Protein AF-A0A812SUH9-F1 (afdb_monomer_lite)

Radius of gyration: 29.25 Å; chains: 1; bounding box: 66×65×76 Å

Secondary structure (DSSP, 8-state):
---HHHHHHHHHHHHHHHHHHHHHHHHHHHHHHHHHHHHHHHHHHHHHHSTTTHHHHHHHTT-GGGSSSHHHHHHHHH-HHHHHHHHHHHHHHHHHHHHSHHHHHHHHHHHHHHHHHHHHH---GGGHHHHHHHHHHHHHHHHHSPPSSTTPPPHHHHHHHHTTS-----------PPPPP----------

Foldseek 3Di:
DDDPVVVVVVVVVVVVVVVVVVVVVVVVVVVVVVVVVVVVVVVLLVQLQDLPRLCVSCVVLVNNVLVPDAQSVVLSNVDSVSSVLVSLLSVLLVVLCVLQVQLSVLLVVVLVVVLVVCRVVDRDSVVNVVSSVVSSVVSCCQVPPDAPDVPDHGPNSVVSNPVPPPDPPPDDDPPDDDDDDDDDDDDDDDD

pLDDT: mean 82.52, std 17.95, range [38.28, 96.81]

Structure (mmCIF, N/CA/C/O backbone):
data_AF-A0A812SUH9-F1
#
_entry.id   AF-A0A812SUH9-F1
#
loop_
_atom_site.group_PDB
_atom_site.id
_atom_site.type_symbol
_atom_site.label_atom_id
_atom_site.label_alt_id
_atom_site.label_comp_id
_atom_site.label_asym_id
_atom_site.label_entity_id
_atom_site.label_seq_id
_atom_site.pdbx_PDB_ins_code
_atom_site.Cartn_x
_atom_site.Cartn_y
_atom_site.Cartn_z
_atom_site.occupancy
_atom_site.B_iso_or_equiv
_atom_site.auth_seq_id
_atom_site.auth_comp_id
_atom_site.auth_asym_id
_atom_site.auth_atom_id
_atom_site.pdbx_PDB_model_num
ATOM 1 N N . MET A 1 1 ? 34.950 1.813 -56.789 1.00 66.94 1 MET A N 1
ATOM 2 C CA . MET A 1 1 ? 34.912 0.730 -55.780 1.00 66.94 1 MET A CA 1
ATOM 3 C C . MET A 1 1 ? 35.391 1.315 -54.462 1.00 66.94 1 MET A C 1
ATOM 5 O O . MET A 1 1 ? 36.483 1.867 -54.463 1.00 66.94 1 MET A O 1
ATOM 9 N N . ARG A 1 2 ? 34.587 1.283 -53.387 1.00 60.38 2 ARG A N 1
ATOM 10 C CA . ARG A 1 2 ? 35.057 1.744 -52.067 1.00 60.38 2 ARG A CA 1
ATOM 11 C C . ARG A 1 2 ? 36.025 0.714 -51.466 1.00 60.38 2 ARG A C 1
ATOM 13 O O . ARG A 1 2 ? 35.780 -0.483 -51.635 1.00 60.38 2 ARG A O 1
ATOM 20 N N . PRO A 1 3 ? 37.098 1.140 -50.784 1.00 72.00 3 PRO A N 1
ATOM 21 C CA . PRO A 1 3 ? 37.975 0.247 -50.041 1.00 72.00 3 PRO A CA 1
ATOM 22 C C . PRO A 1 3 ? 37.213 -0.580 -48.992 1.00 72.00 3 PRO A C 1
ATOM 24 O O . PRO A 1 3 ? 36.353 -0.072 -48.278 1.00 72.00 3 PRO A O 1
ATOM 27 N N . SER A 1 4 ? 37.566 -1.861 -48.852 1.00 72.69 4 SER A N 1
ATOM 28 C CA . SER A 1 4 ? 36.911 -2.800 -47.919 1.00 72.69 4 SER A CA 1
ATOM 29 C C . SER A 1 4 ? 36.957 -2.355 -46.445 1.00 72.69 4 SER A C 1
ATOM 31 O O . SER A 1 4 ? 36.089 -2.732 -45.657 1.00 72.69 4 SER A O 1
ATOM 33 N N . TRP A 1 5 ? 37.949 -1.549 -46.057 1.00 67.06 5 TRP A N 1
ATOM 34 C CA . TRP A 1 5 ? 38.070 -1.028 -44.695 1.00 67.06 5 TRP A CA 1
ATOM 35 C C . TRP A 1 5 ? 37.060 0.094 -44.397 1.00 67.06 5 TRP A C 1
ATOM 37 O O . TRP A 1 5 ? 36.529 0.118 -43.290 1.00 67.06 5 TRP A O 1
ATOM 47 N N . GLU A 1 6 ? 36.703 0.928 -45.382 1.00 69.56 6 GLU A N 1
ATOM 48 C CA . GLU A 1 6 ? 35.653 1.953 -45.244 1.00 69.56 6 GLU A CA 1
ATOM 49 C C . GLU A 1 6 ? 34.277 1.304 -45.044 1.00 69.56 6 GLU A C 1
ATOM 51 O O . GLU A 1 6 ? 33.542 1.674 -44.137 1.00 69.56 6 GLU A O 1
ATOM 56 N N . GLN A 1 7 ? 33.961 0.244 -45.798 1.00 70.25 7 GLN A N 1
ATOM 57 C CA . GLN A 1 7 ? 32.697 -0.492 -45.634 1.00 70.25 7 GLN A CA 1
ATOM 58 C C . GLN A 1 7 ? 32.560 -1.160 -44.257 1.00 70.25 7 GLN A C 1
ATOM 60 O O . GLN A 1 7 ? 31.472 -1.196 -43.681 1.00 70.25 7 GLN A O 1
ATOM 65 N N . LYS A 1 8 ? 33.661 -1.689 -43.704 1.00 72.50 8 LYS A N 1
ATOM 66 C CA . LYS A 1 8 ? 33.668 -2.269 -42.349 1.00 72.50 8 LYS A CA 1
ATOM 67 C C . LYS A 1 8 ? 33.499 -1.202 -41.267 1.00 72.50 8 LYS A C 1
ATOM 69 O O . LYS A 1 8 ? 32.899 -1.484 -40.232 1.00 72.50 8 LYS A O 1
ATOM 74 N N . GLN A 1 9 ? 34.026 -0.002 -41.493 1.00 75.38 9 GLN A N 1
ATOM 75 C CA . GLN A 1 9 ? 33.869 1.128 -40.585 1.00 75.38 9 GLN A CA 1
ATOM 76 C C . GLN A 1 9 ? 32.432 1.663 -40.614 1.00 75.38 9 GLN A C 1
ATOM 78 O O . GLN A 1 9 ? 31.826 1.795 -39.553 1.00 75.38 9 GLN A O 1
ATOM 83 N N . ASP A 1 10 ? 31.854 1.843 -41.803 1.00 82.25 10 ASP A N 1
ATOM 84 C CA . ASP A 1 10 ? 30.465 2.283 -41.989 1.00 82.25 10 ASP A CA 1
ATOM 85 C C . ASP A 1 10 ? 29.466 1.325 -41.312 1.00 82.25 10 ASP A C 1
ATOM 87 O O . ASP A 1 10 ? 28.551 1.765 -40.619 1.00 82.25 10 ASP A O 1
ATOM 91 N N . SER A 1 11 ? 29.678 0.007 -41.426 1.00 83.50 11 SER A N 1
ATOM 92 C CA . SER A 1 11 ? 28.825 -1.003 -40.779 1.00 83.50 11 SER A CA 1
ATOM 93 C C . SER A 1 11 ? 28.888 -0.957 -39.247 1.00 83.50 11 SER A C 1
ATOM 95 O O . SER A 1 11 ? 27.856 -1.079 -38.589 1.00 83.50 11 SER A O 1
ATOM 97 N N . ARG A 1 12 ? 30.075 -0.745 -38.662 1.00 87.19 12 ARG A N 1
ATOM 98 C CA . ARG A 1 12 ? 30.228 -0.617 -37.201 1.00 87.19 12 ARG A CA 1
ATOM 99 C C . ARG A 1 12 ? 29.607 0.669 -36.672 1.00 87.19 12 ARG A C 1
ATOM 101 O 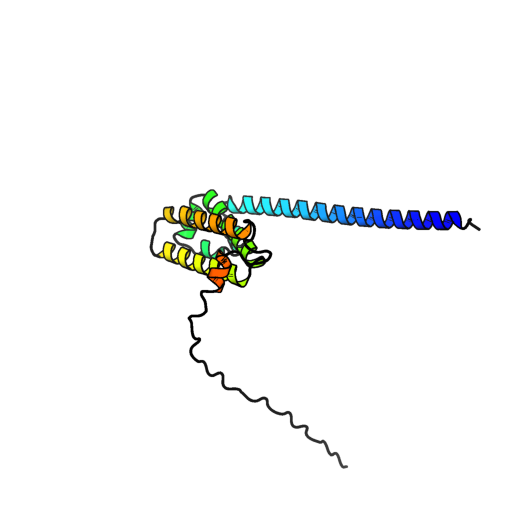O . ARG A 1 12 ? 29.015 0.656 -35.598 1.00 87.19 12 ARG A O 1
ATOM 108 N N . VAL A 1 13 ? 29.740 1.766 -37.417 1.00 89.69 13 VAL A N 1
ATOM 109 C CA . VAL A 1 13 ? 29.113 3.048 -37.071 1.00 89.69 13 VAL A CA 1
ATOM 110 C C . VAL A 1 13 ? 27.592 2.928 -37.139 1.00 89.69 13 VAL A C 1
ATOM 112 O O . VAL A 1 13 ? 26.923 3.344 -36.199 1.00 89.69 13 VAL A O 1
ATOM 115 N N . ALA A 1 14 ? 27.047 2.299 -38.185 1.00 90.00 14 ALA A N 1
ATOM 116 C CA . ALA A 1 14 ? 25.611 2.043 -38.296 1.00 90.00 14 ALA A CA 1
ATOM 117 C C . ALA A 1 14 ? 25.088 1.216 -37.110 1.00 90.00 14 ALA A C 1
ATOM 119 O O . ALA A 1 14 ? 24.140 1.632 -36.450 1.00 90.00 14 ALA A O 1
ATOM 120 N N . GLN A 1 15 ? 25.770 0.120 -36.764 1.00 91.81 15 GLN A N 1
ATOM 121 C CA . GLN A 1 15 ? 25.405 -0.706 -35.611 1.00 91.81 15 GLN A CA 1
ATOM 122 C C . GLN A 1 15 ? 25.479 0.070 -34.285 1.00 91.81 15 GLN A C 1
ATOM 124 O O . GLN A 1 15 ? 24.602 -0.064 -33.437 1.00 91.81 15 GLN A O 1
ATOM 129 N N . ALA A 1 16 ? 26.507 0.903 -34.092 1.00 93.94 16 ALA A N 1
ATOM 130 C CA . ALA A 1 16 ? 26.631 1.724 -32.889 1.00 93.94 16 ALA A CA 1
ATOM 131 C C . ALA A 1 16 ? 25.499 2.759 -32.776 1.00 93.94 16 ALA A C 1
ATOM 133 O O . ALA A 1 16 ? 24.984 2.985 -31.682 1.00 93.94 16 ALA A O 1
ATOM 134 N N . ILE A 1 17 ? 25.089 3.358 -33.899 1.00 94.38 17 ILE A N 1
ATOM 135 C CA . ILE A 1 17 ? 23.949 4.281 -33.950 1.00 94.38 17 ILE A CA 1
ATOM 136 C C . ILE A 1 17 ? 22.650 3.537 -33.631 1.00 94.38 17 ILE A C 1
ATOM 138 O O . ILE A 1 17 ? 21.862 4.030 -32.830 1.00 94.38 17 ILE A O 1
ATOM 142 N N . GLU A 1 18 ? 22.433 2.351 -34.202 1.00 94.62 18 GLU A N 1
ATOM 143 C CA . GLU A 1 18 ? 21.256 1.525 -33.907 1.00 94.62 18 GLU A CA 1
ATOM 144 C C . GLU A 1 18 ? 21.164 1.181 -32.416 1.00 94.62 18 GLU A C 1
ATOM 146 O O . GLU A 1 18 ? 20.120 1.411 -31.803 1.00 94.62 18 GLU A O 1
ATOM 151 N N . CYS A 1 19 ? 22.262 0.722 -31.804 1.00 95.19 19 CYS A N 1
ATOM 152 C CA . CYS A 1 19 ? 22.310 0.475 -30.361 1.00 95.19 19 CYS A CA 1
ATOM 153 C C . CYS A 1 19 ? 22.008 1.748 -29.558 1.00 95.19 19 CYS A C 1
ATOM 155 O O . CYS A 1 19 ? 21.161 1.718 -28.672 1.00 95.19 19 CYS A O 1
ATOM 157 N N . ALA A 1 20 ? 22.623 2.883 -29.905 1.00 95.31 20 ALA A N 1
ATOM 158 C CA . ALA A 1 20 ? 22.394 4.146 -29.203 1.00 95.31 20 ALA A CA 1
ATOM 159 C C . ALA A 1 20 ? 20.932 4.622 -29.296 1.00 95.31 20 ALA A C 1
ATOM 161 O O . ALA A 1 20 ? 20.395 5.173 -28.334 1.00 95.31 20 ALA A O 1
ATOM 162 N N . VAL A 1 21 ? 20.266 4.398 -30.435 1.00 96.31 21 VAL A N 1
ATOM 163 C CA . VAL A 1 21 ? 18.840 4.712 -30.609 1.00 96.31 21 VAL A CA 1
ATOM 164 C C . VAL A 1 21 ? 17.968 3.802 -29.743 1.00 96.31 21 VAL A C 1
ATOM 166 O O . VAL A 1 21 ? 17.028 4.290 -29.111 1.00 96.31 21 VAL A O 1
ATOM 169 N N . LEU A 1 22 ? 18.276 2.503 -29.680 1.00 96.50 22 LEU A N 1
ATOM 170 C CA . LEU A 1 22 ? 17.556 1.555 -28.826 1.00 96.50 22 LEU A CA 1
ATOM 171 C C . LEU A 1 22 ? 17.744 1.874 -27.338 1.00 96.50 22 LEU A C 1
ATOM 173 O O . LEU A 1 22 ? 16.758 1.904 -26.601 1.00 96.50 22 LEU A O 1
ATOM 177 N N . ASP A 1 23 ? 18.966 2.193 -26.916 1.00 96.75 23 ASP A N 1
ATOM 178 C CA . ASP A 1 23 ? 19.275 2.585 -25.538 1.00 96.75 23 ASP A CA 1
ATOM 179 C C . ASP A 1 23 ? 18.552 3.880 -25.157 1.00 96.75 23 ASP A C 1
ATOM 181 O O . ASP A 1 23 ? 17.941 3.972 -24.090 1.00 96.75 23 ASP A O 1
ATOM 185 N N . TYR A 1 24 ? 18.534 4.869 -26.056 1.00 95.56 24 TYR A N 1
ATOM 186 C CA . TYR A 1 24 ? 17.778 6.102 -25.851 1.00 95.56 24 TYR A CA 1
ATOM 187 C C . TYR A 1 24 ? 16.270 5.839 -25.717 1.00 95.56 24 TYR A C 1
ATOM 189 O O . TYR A 1 24 ? 15.613 6.405 -24.839 1.00 95.56 24 TYR A O 1
ATOM 197 N N . ALA A 1 25 ? 15.707 4.963 -26.555 1.00 96.38 25 ALA A N 1
ATOM 198 C CA . ALA A 1 25 ? 14.299 4.586 -26.471 1.00 96.38 25 ALA A CA 1
ATOM 199 C C . ALA A 1 25 ? 13.981 3.851 -25.156 1.00 96.38 25 ALA A C 1
ATOM 201 O O . ALA A 1 25 ? 12.968 4.151 -24.518 1.00 96.38 25 ALA A O 1
ATOM 202 N N . ALA A 1 26 ? 14.858 2.942 -24.721 1.00 95.69 26 ALA A N 1
ATOM 203 C CA . ALA A 1 26 ? 14.729 2.228 -23.455 1.00 95.69 26 ALA A CA 1
ATOM 204 C C . ALA A 1 26 ? 14.790 3.187 -22.257 1.00 95.69 26 ALA A C 1
ATOM 206 O O . ALA A 1 26 ? 13.909 3.139 -21.396 1.00 95.69 26 ALA A O 1
ATOM 207 N N . GLN A 1 27 ? 15.756 4.112 -22.244 1.00 96.06 27 GLN A N 1
ATOM 208 C CA . GLN A 1 27 ? 15.882 5.125 -21.195 1.00 96.06 27 GLN A CA 1
ATOM 209 C C . GLN A 1 27 ? 14.638 6.012 -21.134 1.00 96.06 27 GLN A C 1
ATOM 211 O O . GLN A 1 27 ? 14.035 6.168 -20.076 1.00 96.06 27 GLN A O 1
ATOM 216 N N . ARG A 1 28 ? 14.183 6.524 -22.283 1.00 96.81 28 ARG A N 1
ATOM 217 C CA . ARG A 1 28 ? 12.979 7.358 -22.345 1.00 96.81 28 ARG A CA 1
ATOM 218 C C . ARG A 1 28 ? 11.740 6.606 -21.859 1.00 96.81 28 ARG A C 1
ATOM 220 O O . ARG A 1 28 ? 10.896 7.189 -21.182 1.00 96.81 28 ARG A O 1
ATOM 227 N N . SER A 1 29 ? 11.616 5.322 -22.190 1.00 94.25 29 SER A N 1
ATOM 228 C CA . SER A 1 29 ? 10.522 4.486 -21.691 1.00 94.25 29 SER A CA 1
ATOM 229 C C . SER A 1 29 ? 10.591 4.306 -20.172 1.00 94.25 29 SER A C 1
ATOM 231 O O . SER A 1 29 ? 9.557 4.379 -19.506 1.00 94.25 29 SER A O 1
ATOM 233 N N . ALA A 1 30 ? 11.787 4.095 -19.616 1.00 96.00 30 ALA A N 1
ATOM 234 C CA . ALA A 1 30 ? 11.993 3.985 -18.175 1.00 96.00 30 ALA A CA 1
ATOM 235 C C . ALA A 1 30 ? 11.643 5.297 -17.452 1.00 96.00 30 ALA A C 1
ATOM 237 O O . ALA A 1 30 ? 10.893 5.269 -16.474 1.00 96.00 30 ALA A O 1
ATOM 238 N N . ASP A 1 31 ? 12.083 6.439 -17.985 1.00 95.94 31 ASP A N 1
ATOM 239 C CA . ASP A 1 31 ? 11.795 7.766 -17.431 1.00 95.94 31 ASP A CA 1
ATOM 240 C C . ASP A 1 31 ? 10.287 8.056 -17.419 1.00 95.94 31 ASP A C 1
ATOM 242 O O . ASP A 1 31 ? 9.734 8.513 -16.416 1.00 95.94 31 ASP A O 1
ATOM 246 N N . MET A 1 32 ? 9.590 7.737 -18.517 1.00 95.12 32 MET A N 1
ATOM 247 C CA . MET A 1 32 ? 8.135 7.889 -18.613 1.00 95.12 32 MET A CA 1
ATOM 248 C C . MET A 1 32 ? 7.400 6.977 -17.623 1.00 95.12 32 MET A C 1
ATOM 250 O O . MET A 1 32 ? 6.441 7.413 -16.981 1.00 95.12 32 MET A O 1
ATOM 254 N N . ALA A 1 33 ? 7.857 5.732 -17.457 1.00 94.75 33 ALA A N 1
ATOM 255 C CA . ALA A 1 33 ? 7.289 4.803 -16.484 1.00 94.75 33 ALA A CA 1
ATOM 256 C C . ALA A 1 33 ? 7.501 5.286 -15.039 1.00 94.75 33 ALA A C 1
ATOM 258 O O . ALA A 1 33 ? 6.595 5.176 -14.207 1.00 94.75 33 ALA A O 1
ATOM 259 N N . GLU A 1 34 ? 8.666 5.860 -14.729 1.00 94.19 34 GLU A N 1
ATOM 260 C CA . GLU A 1 34 ? 8.944 6.432 -13.413 1.0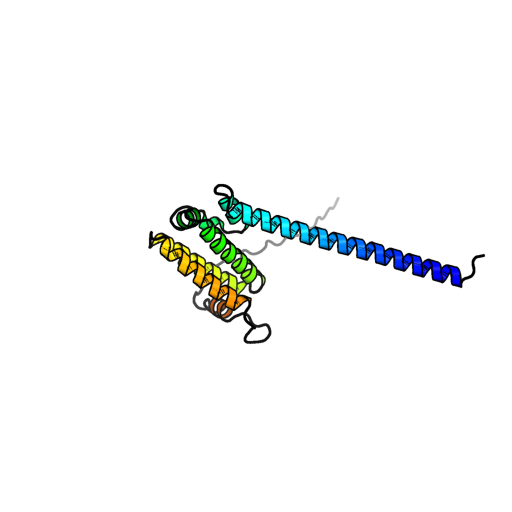0 94.19 34 GLU A CA 1
ATOM 261 C C . GLU A 1 34 ? 8.105 7.689 -13.149 1.00 94.19 34 GLU A C 1
ATOM 263 O O . GLU A 1 34 ? 7.530 7.830 -12.064 1.00 94.19 34 GLU A O 1
ATOM 268 N N . ALA A 1 35 ? 7.987 8.581 -14.136 1.00 94.56 35 ALA A N 1
ATOM 269 C CA . ALA A 1 35 ? 7.154 9.776 -14.044 1.00 94.56 35 ALA A CA 1
ATOM 270 C C . ALA A 1 35 ? 5.682 9.415 -13.802 1.00 94.56 35 ALA A C 1
ATOM 272 O O . ALA A 1 35 ? 5.045 9.968 -12.904 1.00 94.56 35 ALA A O 1
ATOM 273 N N . GLU A 1 36 ? 5.153 8.434 -14.532 1.00 94.38 36 GLU A N 1
ATOM 274 C CA . GLU A 1 36 ? 3.783 7.957 -14.350 1.00 94.38 36 GLU A CA 1
ATOM 275 C C . GLU A 1 36 ? 3.587 7.283 -12.984 1.00 94.38 36 GLU A C 1
ATOM 277 O O . GLU A 1 36 ? 2.611 7.557 -12.286 1.00 94.38 36 GLU A O 1
ATOM 282 N N . LYS A 1 37 ? 4.554 6.480 -12.524 1.00 93.50 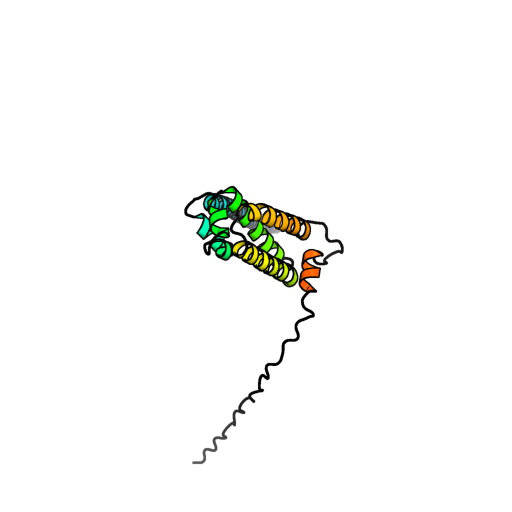37 LYS A N 1
ATOM 283 C CA . LYS A 1 37 ? 4.537 5.911 -11.167 1.00 93.50 37 LYS A CA 1
ATOM 284 C C . LYS A 1 37 ? 4.506 7.001 -10.091 1.00 93.50 37 LYS A C 1
ATOM 286 O O . LYS A 1 37 ? 3.794 6.849 -9.099 1.00 93.50 37 LYS A O 1
ATOM 291 N N . LYS A 1 38 ? 5.264 8.090 -10.263 1.00 94.00 38 LYS A N 1
ATOM 292 C CA . LYS A 1 38 ? 5.235 9.248 -9.352 1.00 94.00 38 LYS A CA 1
ATOM 293 C C . LYS A 1 38 ? 3.871 9.936 -9.381 1.00 94.00 38 LYS A C 1
ATOM 295 O O . LYS A 1 38 ? 3.325 10.198 -8.314 1.00 94.00 38 LYS A O 1
ATOM 300 N N . ARG A 1 39 ? 3.294 10.161 -10.567 1.00 94.75 39 ARG A N 1
ATOM 301 C CA . ARG A 1 39 ? 1.955 10.759 -10.716 1.00 94.75 39 ARG A CA 1
ATOM 302 C C . ARG A 1 39 ? 0.875 9.946 -10.008 1.00 94.75 39 ARG A C 1
ATOM 304 O O . ARG A 1 39 ? 0.101 10.527 -9.258 1.00 94.75 39 ARG A O 1
ATOM 311 N N . ARG A 1 40 ? 0.870 8.620 -10.177 1.00 91.75 40 ARG A N 1
ATOM 312 C CA . ARG A 1 40 ? -0.091 7.727 -9.504 1.00 91.75 40 ARG A CA 1
ATOM 313 C C . ARG A 1 40 ? -0.006 7.822 -7.985 1.00 91.75 40 ARG A C 1
ATOM 315 O O . ARG A 1 40 ? -1.024 7.990 -7.334 1.00 91.75 40 ARG A O 1
ATOM 322 N N . LYS A 1 41 ? 1.208 7.815 -7.426 1.00 92.19 41 LYS A N 1
ATOM 323 C CA . LYS A 1 41 ? 1.407 7.975 -5.976 1.00 92.19 41 LYS A CA 1
ATOM 324 C C . LYS A 1 41 ? 0.874 9.305 -5.442 1.00 92.19 41 LYS A C 1
ATOM 326 O O . LYS A 1 41 ? 0.366 9.349 -4.327 1.00 92.19 41 LYS A O 1
ATOM 331 N N . VAL A 1 42 ? 1.032 10.385 -6.209 1.00 94.19 42 VAL A N 1
ATOM 332 C CA . VAL A 1 42 ? 0.502 11.702 -5.831 1.00 94.19 42 VAL A CA 1
ATOM 333 C C . VAL A 1 42 ? -1.024 11.692 -5.875 1.00 94.19 42 VAL A C 1
ATOM 335 O O . VAL A 1 42 ? -1.641 12.080 -4.890 1.00 94.19 42 VAL A O 1
ATOM 338 N N . ASP A 1 43 ? -1.630 11.181 -6.951 1.00 93.62 43 ASP A N 1
ATOM 339 C CA . ASP A 1 43 ? -3.093 11.098 -7.063 1.00 93.62 43 ASP A CA 1
ATOM 340 C C . ASP A 1 43 ? -3.715 10.201 -5.979 1.00 93.62 43 ASP A C 1
ATOM 342 O O . ASP A 1 43 ? -4.736 10.559 -5.399 1.00 93.62 43 ASP A O 1
ATOM 346 N N . GLU A 1 44 ? -3.068 9.087 -5.625 1.00 93.00 44 GLU A N 1
ATOM 347 C CA . GLU A 1 44 ? -3.476 8.238 -4.498 1.00 93.00 44 GLU A CA 1
ATOM 348 C C . GLU A 1 44 ? -3.446 9.011 -3.170 1.00 93.00 44 GLU A C 1
ATOM 350 O O . GLU A 1 44 ? -4.422 9.003 -2.418 1.00 93.00 44 GLU A O 1
ATOM 355 N N . ALA A 1 45 ? -2.350 9.722 -2.882 1.00 93.31 45 ALA A N 1
ATOM 356 C CA . ALA A 1 45 ? -2.226 10.522 -1.665 1.00 93.31 45 ALA A CA 1
ATOM 357 C C . ALA A 1 45 ? -3.244 11.677 -1.614 1.00 93.31 45 ALA A C 1
ATOM 359 O O . ALA A 1 45 ? -3.754 12.017 -0.542 1.00 93.31 45 ALA A O 1
ATOM 360 N N . ASP A 1 46 ? -3.561 12.277 -2.760 1.00 94.12 46 ASP A N 1
ATOM 361 C CA . ASP A 1 46 ? -4.602 13.298 -2.888 1.00 94.12 46 ASP A CA 1
ATOM 362 C C . ASP A 1 46 ? -6.000 12.700 -2.692 1.00 94.12 46 ASP A C 1
ATOM 364 O O . ASP A 1 46 ? -6.830 13.281 -1.987 1.00 94.12 46 ASP A O 1
ATOM 368 N N . GLY A 1 47 ? -6.240 11.506 -3.238 1.00 94.19 47 GLY A N 1
ATOM 369 C CA . GLY A 1 47 ? -7.467 10.735 -3.060 1.00 94.19 47 GLY A CA 1
ATOM 370 C C . GLY A 1 47 ? -7.756 10.421 -1.592 1.00 94.19 47 GLY A C 1
ATOM 371 O O . GLY A 1 47 ? -8.858 10.685 -1.120 1.00 94.19 47 GLY A O 1
ATOM 372 N N . LEU A 1 48 ? -6.754 9.969 -0.831 1.00 94.38 48 LEU A N 1
ATOM 373 C CA . LEU A 1 48 ? -6.895 9.666 0.604 1.00 94.38 48 LEU A CA 1
ATOM 374 C C . LEU A 1 48 ? -7.184 10.904 1.464 1.00 94.38 48 LEU A C 1
ATOM 376 O O . LEU A 1 48 ? -7.916 10.828 2.456 1.00 94.38 48 LEU A O 1
ATOM 380 N N . ARG A 1 49 ? -6.603 12.055 1.107 1.00 94.00 49 ARG A N 1
ATOM 381 C CA . ARG A 1 49 ? -6.837 13.325 1.816 1.00 94.00 49 ARG A CA 1
ATOM 382 C C . ARG A 1 49 ? -8.192 13.935 1.477 1.00 94.00 49 ARG A C 1
ATOM 384 O O . ARG A 1 49 ? -8.762 14.643 2.305 1.00 94.00 49 ARG A O 1
ATOM 391 N N . SER A 1 50 ? -8.709 13.660 0.284 1.00 92.50 50 SER A N 1
ATOM 392 C CA . SER A 1 50 ? -10.001 14.160 -0.167 1.00 92.50 50 SER A CA 1
ATOM 393 C C . SER A 1 50 ? -11.148 13.598 0.688 1.00 92.50 50 SER A C 1
ATOM 395 O O . SER A 1 50 ? -11.237 12.385 0.860 1.00 92.50 50 SER A O 1
ATOM 397 N N . PRO A 1 51 ? -12.078 14.436 1.182 1.00 89.56 51 PRO A N 1
ATOM 398 C CA . PRO A 1 51 ? -13.272 13.974 1.895 1.00 89.56 51 PRO A CA 1
ATOM 399 C C . PRO A 1 51 ? -14.230 13.129 1.044 1.00 89.56 51 PRO A C 1
ATOM 401 O O . PRO A 1 51 ? -15.018 12.368 1.595 1.00 89.56 51 PRO A O 1
ATOM 404 N N . THR A 1 52 ? -14.174 13.257 -0.285 1.00 90.88 52 THR A N 1
ATOM 405 C CA . THR A 1 52 ? -15.126 12.616 -1.206 1.00 90.88 52 THR A CA 1
ATOM 406 C C . THR A 1 52 ? -14.521 11.460 -1.994 1.00 90.88 52 THR A C 1
ATOM 408 O O . THR A 1 52 ? -15.230 10.503 -2.282 1.00 90.88 52 THR A O 1
ATOM 411 N N . ARG A 1 53 ? -13.220 11.508 -2.313 1.00 94.56 53 ARG A N 1
ATOM 412 C CA . ARG A 1 53 ? -12.562 10.491 -3.159 1.00 94.56 53 ARG A CA 1
ATOM 413 C C . ARG A 1 53 ? -11.964 9.318 -2.386 1.00 94.56 53 ARG A C 1
ATOM 415 O O . ARG A 1 53 ? -11.671 8.290 -2.987 1.00 94.56 53 ARG A O 1
ATOM 422 N N . TRP A 1 54 ? -11.781 9.436 -1.070 1.00 94.69 54 TRP A N 1
ATOM 423 C CA . TRP A 1 54 ? -11.019 8.436 -0.318 1.00 94.69 54 TRP A CA 1
ATOM 424 C C . TRP A 1 54 ? -11.635 7.029 -0.394 1.00 94.69 54 TRP A C 1
ATOM 426 O O . TRP A 1 54 ? -10.895 6.057 -0.525 1.00 94.69 54 TRP A O 1
ATOM 436 N N . ARG A 1 55 ? -12.971 6.910 -0.405 1.00 95.19 55 ARG A N 1
ATOM 437 C CA . ARG A 1 55 ? -13.677 5.623 -0.560 1.00 95.19 55 ARG A CA 1
ATOM 438 C C . ARG A 1 55 ? -13.324 4.932 -1.877 1.00 95.19 55 ARG A C 1
ATOM 440 O O . ARG A 1 55 ? -13.043 3.737 -1.894 1.00 95.19 55 ARG A O 1
ATOM 447 N N . GLU A 1 56 ? -13.276 5.691 -2.971 1.00 94.44 56 GLU A N 1
ATOM 448 C CA . GLU A 1 56 ? -12.874 5.176 -4.282 1.00 94.44 56 GLU A CA 1
ATOM 449 C C . GLU A 1 56 ? -11.423 4.691 -4.240 1.00 94.44 56 GLU A C 1
ATOM 451 O O . GLU A 1 56 ? -11.138 3.579 -4.682 1.00 94.44 56 GLU A O 1
ATOM 456 N N . THR A 1 57 ? -10.514 5.472 -3.646 1.00 94.88 57 THR A N 1
ATOM 457 C CA . THR A 1 57 ? -9.102 5.085 -3.493 1.00 94.88 57 THR A CA 1
ATOM 458 C C . THR A 1 57 ? -8.947 3.773 -2.716 1.00 94.88 57 THR A C 1
ATOM 460 O O . THR A 1 57 ? -8.172 2.906 -3.124 1.00 94.88 57 THR A O 1
ATOM 463 N N . PHE A 1 58 ? -9.720 3.573 -1.644 1.00 94.88 58 PHE A N 1
ATOM 464 C CA . PHE A 1 58 ? -9.736 2.312 -0.895 1.00 94.88 58 PHE A CA 1
ATOM 465 C C . PHE A 1 58 ? -10.311 1.149 -1.706 1.00 94.88 58 PHE A C 1
ATOM 467 O O . PHE A 1 58 ? -9.725 0.065 -1.707 1.00 94.88 58 PHE A O 1
ATOM 474 N N . ALA A 1 59 ? -11.411 1.360 -2.432 1.00 92.75 59 ALA A N 1
ATOM 475 C CA . ALA A 1 59 ? -12.014 0.329 -3.274 1.00 92.75 59 ALA A CA 1
ATOM 476 C C . ALA A 1 59 ? -11.032 -0.186 -4.342 1.00 92.75 59 ALA A C 1
ATOM 478 O O . ALA A 1 59 ? -10.894 -1.397 -4.514 1.00 92.75 59 ALA A O 1
ATOM 479 N N . HIS A 1 60 ? -10.276 0.712 -4.986 1.00 91.19 60 HIS A N 1
ATOM 480 C CA . HIS A 1 60 ? -9.257 0.345 -5.979 1.00 91.19 60 HIS A CA 1
ATOM 481 C C . HIS A 1 60 ? -8.102 -0.470 -5.376 1.00 91.19 60 HIS A C 1
ATOM 483 O O . HIS A 1 60 ? -7.523 -1.312 -6.058 1.00 91.19 60 HIS A O 1
ATOM 489 N N . ALA A 1 61 ? -7.788 -0.261 -4.095 1.00 90.31 61 ALA A N 1
ATOM 490 C CA . ALA A 1 61 ? -6.779 -1.027 -3.366 1.00 90.31 61 ALA A CA 1
ATOM 491 C C . ALA A 1 61 ? -7.316 -2.333 -2.742 1.00 90.31 61 ALA A C 1
ATOM 493 O O . ALA A 1 61 ? -6.594 -2.999 -2.001 1.00 90.31 61 ALA A O 1
ATOM 494 N N . GLY A 1 62 ? -8.577 -2.708 -3.001 1.00 89.88 62 GLY A N 1
ATOM 495 C CA . GLY A 1 62 ? -9.208 -3.890 -2.400 1.00 89.88 62 GLY A CA 1
ATOM 496 C C . GLY A 1 62 ? -9.590 -3.713 -0.924 1.00 89.88 62 GLY A C 1
ATOM 497 O O . GLY A 1 62 ? -9.835 -4.693 -0.221 1.00 89.88 62 GLY A O 1
ATOM 498 N N . GLY A 1 63 ? -9.642 -2.468 -0.448 1.00 91.38 63 GLY A N 1
ATOM 499 C CA . GLY A 1 63 ? -9.992 -2.077 0.916 1.00 91.38 63 GLY A CA 1
ATOM 500 C C . GLY A 1 63 ? -11.474 -1.786 1.139 1.00 91.38 63 GLY A C 1
ATOM 501 O O . GLY A 1 63 ? -11.801 -1.163 2.142 1.00 91.38 63 GLY A O 1
ATOM 502 N N . GLY A 1 64 ? -12.359 -2.201 0.225 1.00 91.06 64 GLY A N 1
ATOM 503 C CA . GLY A 1 64 ? -13.794 -1.884 0.281 1.00 91.06 64 GLY A CA 1
ATOM 504 C C . GLY A 1 64 ? -14.464 -2.260 1.606 1.00 91.06 64 GLY A C 1
ATOM 505 O O . GLY A 1 64 ? -15.270 -1.493 2.106 1.00 91.06 64 GLY A O 1
ATOM 506 N N . PHE A 1 65 ? -14.023 -3.351 2.244 1.00 90.81 65 PHE A N 1
ATOM 507 C CA . PHE A 1 65 ? -14.550 -3.804 3.539 1.00 90.81 65 PHE A CA 1
ATOM 508 C C . PHE A 1 65 ? -14.384 -2.791 4.687 1.00 90.81 65 PHE A C 1
ATOM 510 O O . PHE A 1 65 ? -15.062 -2.888 5.707 1.00 90.81 65 PHE A O 1
ATOM 517 N N . LEU A 1 66 ? -13.459 -1.835 4.558 1.00 91.56 66 LEU A N 1
ATOM 518 C CA . LEU A 1 66 ? -13.278 -0.757 5.533 1.00 91.56 66 LEU A CA 1
ATOM 519 C C . LEU A 1 66 ? -14.302 0.376 5.350 1.00 91.56 66 LEU A C 1
ATOM 521 O O . LEU A 1 66 ? -14.420 1.239 6.216 1.00 91.56 66 LEU A O 1
ATOM 525 N N . CYS A 1 67 ? -15.010 0.383 4.219 1.00 91.50 67 CYS A N 1
ATOM 526 C CA . CYS A 1 67 ? -15.959 1.406 3.790 1.00 91.50 67 CYS A CA 1
ATOM 527 C C . CYS A 1 67 ? -17.417 0.910 3.803 1.00 91.50 67 CYS A C 1
ATOM 529 O O . CYS A 1 67 ? -18.283 1.591 3.264 1.00 91.50 67 CYS A O 1
ATOM 531 N N . ASP A 1 68 ? -17.698 -0.259 4.384 1.00 87.06 68 ASP A N 1
ATOM 532 C CA . ASP A 1 68 ? -19.033 -0.882 4.395 1.00 87.06 68 ASP A CA 1
ATOM 533 C C . ASP A 1 68 ? -19.956 -0.326 5.508 1.00 87.06 68 ASP A C 1
ATOM 535 O O . ASP A 1 68 ? -20.896 -0.996 5.947 1.00 87.06 68 ASP A O 1
ATOM 539 N N . GLY A 1 69 ? -19.708 0.890 6.004 1.00 83.31 69 GLY A N 1
ATOM 540 C CA . GLY A 1 69 ? -20.425 1.449 7.149 1.00 83.31 69 GLY A CA 1
ATOM 541 C C . GLY A 1 69 ? -19.818 1.121 8.513 1.00 83.31 69 GLY A C 1
ATOM 542 O O . GLY A 1 69 ? -18.842 0.385 8.672 1.00 83.31 69 GLY A O 1
ATOM 543 N N . GLY A 1 70 ? -20.444 1.680 9.549 1.00 88.38 70 GLY A N 1
ATOM 544 C CA . GLY A 1 70 ? -20.147 1.365 10.945 1.00 88.38 70 GLY A CA 1
ATOM 545 C C . GLY A 1 70 ? -18.863 2.001 11.481 1.00 88.38 70 GLY A C 1
ATOM 546 O O . GLY A 1 70 ? -18.437 3.070 11.049 1.00 88.38 70 GLY A O 1
ATOM 547 N N . MET A 1 71 ? -18.268 1.351 12.485 1.00 91.38 71 MET A N 1
ATOM 548 C CA . MET A 1 71 ? -17.163 1.919 13.265 1.00 91.38 71 MET A CA 1
ATOM 549 C C . MET A 1 71 ? -15.878 2.105 12.447 1.00 91.38 71 MET A C 1
ATOM 551 O O . MET A 1 71 ? -15.153 3.071 12.666 1.00 91.38 71 MET A O 1
ATOM 555 N N . LEU A 1 72 ? -15.591 1.193 11.512 1.00 92.25 72 LEU A N 1
ATOM 556 C CA . LEU A 1 72 ? -14.393 1.273 10.671 1.00 92.25 72 LEU A CA 1
ATOM 557 C C . LEU A 1 72 ? -14.460 2.479 9.735 1.00 92.25 72 LEU A C 1
ATOM 559 O O . LEU A 1 72 ? -13.515 3.264 9.686 1.00 92.25 72 LEU A O 1
ATOM 563 N N . GLU A 1 73 ? -15.595 2.664 9.060 1.00 93.75 73 GLU A N 1
ATOM 564 C CA . GLU A 1 73 ? -15.807 3.827 8.203 1.00 93.75 73 GLU A CA 1
ATOM 565 C C . GLU A 1 73 ? -15.800 5.125 9.020 1.00 93.75 73 GLU A C 1
ATOM 567 O O . GLU A 1 73 ? -15.120 6.077 8.640 1.00 93.75 73 GLU A O 1
ATOM 572 N N . ALA A 1 74 ? -16.465 5.149 10.182 1.00 93.06 74 ALA A N 1
ATOM 573 C CA . ALA A 1 74 ? -16.459 6.311 11.070 1.00 93.06 74 ALA A CA 1
ATOM 574 C C . ALA A 1 74 ? -15.035 6.702 11.502 1.00 93.06 74 ALA A C 1
ATOM 576 O O . ALA A 1 74 ? -14.662 7.871 11.422 1.00 93.06 74 ALA A O 1
ATOM 577 N N . TRP A 1 75 ? -14.204 5.726 11.879 1.00 94.56 75 TRP A N 1
ATOM 578 C CA . TRP A 1 75 ? -12.803 5.959 12.238 1.00 94.56 75 TRP A CA 1
ATOM 579 C C . TRP A 1 75 ? -11.966 6.480 11.063 1.00 94.56 75 TRP A C 1
ATOM 581 O O . TRP A 1 75 ? -11.091 7.331 11.248 1.00 94.56 75 TRP A O 1
ATOM 591 N N . LEU A 1 76 ? -12.229 6.011 9.841 1.00 95.19 76 LEU A N 1
ATOM 592 C CA . LEU A 1 76 ? -11.590 6.550 8.640 1.00 95.19 76 LEU A CA 1
ATOM 593 C C . LEU A 1 76 ? -12.048 7.980 8.332 1.00 95.19 76 LEU A C 1
ATOM 595 O O . LEU A 1 76 ? -11.257 8.766 7.807 1.00 95.19 76 LEU A O 1
ATOM 599 N N . ASP A 1 77 ? -13.286 8.340 8.664 1.00 93.62 77 ASP A N 1
ATOM 600 C CA . ASP A 1 77 ? -13.808 9.690 8.459 1.00 93.62 77 ASP A CA 1
ATOM 601 C C . ASP A 1 77 ? -13.297 10.718 9.479 1.00 93.62 77 ASP A C 1
ATOM 603 O O . ASP A 1 77 ? -13.190 11.898 9.142 1.00 93.62 77 ASP A O 1
ATOM 607 N N . GLU A 1 78 ? -12.881 10.288 10.674 1.00 93.31 78 GLU A N 1
ATOM 608 C CA . GLU A 1 78 ? -12.337 11.172 11.717 1.00 93.31 78 GLU A CA 1
ATOM 609 C C . GLU A 1 78 ? -11.070 11.933 11.288 1.00 93.31 78 GLU A C 1
ATOM 611 O O . GLU A 1 78 ? -10.893 13.099 11.649 1.00 93.31 78 GLU A O 1
ATOM 616 N N . ALA A 1 79 ? -10.152 11.289 10.555 1.00 93.19 79 ALA A N 1
ATOM 617 C CA . ALA A 1 79 ? -8.873 11.904 10.201 1.00 93.19 79 ALA A CA 1
ATOM 618 C C . ALA A 1 79 ? -8.226 11.300 8.949 1.00 93.19 79 ALA A C 1
ATOM 620 O O . ALA A 1 79 ? -8.115 10.084 8.797 1.00 93.19 79 ALA A O 1
ATOM 621 N N . SER A 1 80 ? -7.624 12.154 8.113 1.00 94.00 80 SER A N 1
ATOM 622 C CA . SER A 1 80 ? -6.831 11.706 6.958 1.00 94.00 80 SER A CA 1
ATOM 623 C C . SER A 1 80 ? -5.634 10.834 7.356 1.00 94.00 80 SER A C 1
ATOM 625 O O . SER A 1 80 ? -5.214 9.981 6.584 1.00 94.00 80 SER A O 1
ATOM 627 N N . ALA A 1 81 ? -5.092 11.014 8.565 1.00 94.50 81 ALA A N 1
ATOM 628 C CA . ALA A 1 81 ? -4.016 10.173 9.085 1.00 94.50 81 ALA A CA 1
ATOM 629 C C . ALA A 1 81 ? -4.457 8.711 9.290 1.00 94.50 81 ALA A C 1
ATOM 631 O O . ALA A 1 81 ? -3.667 7.804 9.035 1.00 94.50 81 ALA A O 1
ATOM 632 N N . ASN A 1 82 ? -5.714 8.480 9.690 1.00 95.38 82 ASN A N 1
ATOM 633 C CA . ASN A 1 82 ? -6.279 7.135 9.834 1.00 95.38 82 ASN A CA 1
ATOM 634 C C . ASN A 1 82 ? -6.397 6.461 8.459 1.00 95.38 82 ASN A C 1
ATOM 636 O O . ASN A 1 82 ? -5.993 5.310 8.293 1.00 95.38 82 ASN A O 1
ATOM 640 N N . ARG A 1 83 ? -6.843 7.221 7.448 1.00 96.19 83 ARG A N 1
ATOM 641 C CA . ARG A 1 83 ? -6.895 6.781 6.044 1.00 96.19 83 ARG A CA 1
ATOM 642 C C . ARG A 1 83 ? -5.516 6.401 5.518 1.00 96.19 83 ARG A C 1
ATOM 644 O O . ARG A 1 83 ? -5.359 5.314 4.975 1.00 96.19 83 ARG A O 1
ATOM 651 N N . SER A 1 84 ? -4.505 7.244 5.730 1.00 95.19 84 SER A N 1
ATOM 652 C CA . SER A 1 84 ? -3.128 6.932 5.328 1.00 95.19 84 SER A CA 1
ATOM 653 C C . SER A 1 84 ? -2.600 5.664 6.001 1.00 95.19 84 SER A C 1
ATOM 655 O O . SER A 1 84 ? -1.994 4.832 5.331 1.00 95.19 84 SER A O 1
ATOM 657 N N . LEU A 1 85 ? -2.859 5.490 7.301 1.00 95.69 85 LEU A N 1
ATOM 658 C CA . LEU A 1 85 ? -2.412 4.321 8.061 1.00 95.69 85 LEU A CA 1
ATOM 659 C C . LEU A 1 85 ? -3.052 3.022 7.547 1.00 95.69 85 LEU A C 1
ATOM 661 O O . LEU A 1 85 ? -2.355 2.043 7.290 1.00 95.69 85 LEU A O 1
ATOM 665 N N . ALA A 1 86 ? -4.374 3.013 7.368 1.00 96.12 86 ALA A N 1
ATOM 666 C CA . ALA A 1 86 ? -5.081 1.840 6.861 1.00 96.12 86 ALA A CA 1
ATOM 667 C C . ALA A 1 86 ? -4.707 1.523 5.407 1.00 96.12 86 ALA A C 1
ATOM 669 O O . ALA A 1 86 ? -4.561 0.356 5.045 1.00 96.12 86 ALA A O 1
ATOM 670 N N . PHE A 1 87 ? -4.497 2.547 4.580 1.00 95.94 87 PHE A N 1
ATOM 671 C CA . PHE A 1 87 ? -4.049 2.350 3.207 1.00 95.94 87 PHE A CA 1
ATOM 672 C C . PHE A 1 87 ? -2.637 1.763 3.141 1.00 95.94 87 PHE A C 1
ATOM 674 O O . PHE A 1 87 ? -2.376 0.861 2.346 1.00 95.94 87 PHE A O 1
ATOM 681 N N . GLU A 1 88 ? -1.732 2.216 4.010 1.00 95.19 88 GLU A N 1
ATOM 682 C CA . GLU A 1 88 ? -0.400 1.628 4.113 1.00 95.19 88 GLU A CA 1
ATOM 683 C C . GLU A 1 88 ? -0.465 0.145 4.503 1.00 95.19 88 GLU A C 1
ATOM 685 O O . GLU A 1 88 ? 0.217 -0.680 3.885 1.00 95.19 88 GLU A O 1
ATOM 690 N N . LEU A 1 89 ? -1.322 -0.207 5.469 1.00 96.06 89 LEU A N 1
ATOM 691 C CA . LEU A 1 89 ? -1.552 -1.600 5.837 1.00 96.06 89 LEU A CA 1
ATOM 692 C C . LEU A 1 89 ? -2.005 -2.424 4.621 1.00 96.06 89 LEU A C 1
ATOM 694 O O . LEU A 1 89 ? -1.427 -3.475 4.353 1.00 96.06 89 LEU A O 1
ATOM 698 N N . LEU A 1 90 ? -2.978 -1.936 3.844 1.00 95.56 90 LEU A N 1
ATOM 699 C CA . LEU A 1 90 ? -3.461 -2.626 2.639 1.00 95.56 90 LEU A CA 1
ATOM 700 C C . LEU A 1 90 ? -2.351 -2.844 1.605 1.00 95.56 90 LEU A C 1
ATOM 702 O O . LEU A 1 90 ? -2.210 -3.950 1.080 1.00 95.56 90 LEU A O 1
ATOM 706 N N . GLN A 1 91 ? -1.531 -1.822 1.340 1.00 93.81 91 GLN A N 1
ATOM 707 C CA . GLN A 1 91 ? -0.404 -1.952 0.413 1.00 93.81 91 GLN A CA 1
ATOM 708 C C . GLN A 1 91 ? 0.615 -2.990 0.887 1.00 93.81 91 GLN A C 1
ATOM 710 O O . GLN A 1 91 ? 1.206 -3.705 0.073 1.00 93.81 91 GLN A O 1
ATOM 715 N N . LEU A 1 92 ? 0.856 -3.062 2.196 1.00 94.38 92 LEU A N 1
ATOM 716 C CA . LEU A 1 92 ? 1.788 -4.023 2.763 1.00 94.38 92 LEU A CA 1
ATOM 717 C C . LEU A 1 92 ? 1.224 -5.447 2.731 1.00 94.38 92 LEU A C 1
ATOM 719 O O . LEU A 1 92 ? 1.955 -6.369 2.375 1.00 94.38 92 LEU A O 1
ATOM 723 N N . GLN A 1 93 ? -0.071 -5.617 3.005 1.00 95.00 93 GLN A N 1
ATOM 724 C CA . GLN A 1 93 ? -0.769 -6.895 2.861 1.00 95.00 93 GLN A CA 1
ATOM 725 C C . GLN A 1 93 ? -0.737 -7.395 1.409 1.00 95.00 93 GLN A C 1
ATOM 727 O O . GLN A 1 93 ? -0.419 -8.559 1.178 1.00 95.00 93 GLN A O 1
ATOM 732 N N . ASP A 1 94 ? -0.993 -6.534 0.416 1.00 93.81 94 ASP A N 1
ATOM 733 C CA . ASP A 1 94 ? -0.889 -6.895 -1.009 1.00 93.81 94 ASP A CA 1
ATOM 734 C C . ASP A 1 94 ? 0.531 -7.355 -1.377 1.00 93.81 94 ASP A C 1
ATOM 736 O O . ASP A 1 94 ? 0.706 -8.409 -1.991 1.00 93.81 94 ASP A O 1
ATOM 740 N N . LYS A 1 95 ? 1.569 -6.636 -0.931 1.00 92.00 95 LYS A N 1
ATOM 741 C CA . LYS A 1 95 ? 2.965 -7.063 -1.135 1.00 92.00 95 LYS A CA 1
ATOM 742 C C . LYS A 1 95 ? 3.264 -8.400 -0.460 1.00 92.00 95 LYS A C 1
ATOM 744 O O . LYS A 1 95 ? 3.836 -9.280 -1.100 1.00 92.00 95 LYS A O 1
ATOM 749 N N . ALA A 1 96 ? 2.849 -8.569 0.796 1.00 92.12 96 ALA A N 1
ATOM 750 C CA . ALA A 1 96 ? 3.041 -9.808 1.539 1.00 92.12 96 ALA A CA 1
ATOM 751 C C . ALA A 1 96 ? 2.367 -10.991 0.829 1.00 92.12 96 ALA A C 1
ATOM 753 O O . ALA A 1 96 ? 2.984 -12.041 0.681 1.00 92.12 96 ALA A O 1
ATOM 754 N N . MET A 1 97 ? 1.149 -10.814 0.308 1.00 93.19 97 MET A N 1
ATOM 755 C CA . MET A 1 97 ? 0.436 -11.840 -0.462 1.00 93.19 97 MET A CA 1
ATOM 756 C C . MET A 1 97 ? 1.076 -12.133 -1.825 1.00 93.19 97 MET A C 1
ATOM 758 O O . MET A 1 97 ? 0.955 -13.251 -2.320 1.00 93.19 97 MET A O 1
ATOM 762 N N . ARG A 1 98 ? 1.775 -11.176 -2.444 1.00 91.00 98 ARG A N 1
ATOM 763 C CA . ARG A 1 98 ? 2.529 -11.428 -3.685 1.00 91.00 98 ARG A CA 1
ATOM 764 C C . ARG A 1 98 ? 3.803 -12.228 -3.441 1.00 91.00 98 ARG A C 1
ATOM 766 O O . ARG A 1 98 ? 4.162 -13.048 -4.279 1.00 91.00 98 ARG A O 1
ATOM 773 N N . TRP A 1 99 ? 4.488 -11.985 -2.325 1.00 89.50 99 TRP A N 1
ATOM 774 C CA . TRP A 1 99 ? 5.743 -12.668 -1.993 1.00 89.50 99 TRP A CA 1
ATOM 775 C C . TRP A 1 99 ? 5.525 -13.999 -1.268 1.00 89.50 99 TRP A C 1
ATOM 777 O O . TRP A 1 99 ? 6.262 -14.951 -1.508 1.00 89.50 99 TRP A O 1
ATOM 787 N N . TYR A 1 100 ? 4.483 -14.096 -0.438 1.00 90.44 100 TYR A N 1
ATOM 788 C CA . TYR A 1 100 ? 4.184 -15.259 0.405 1.00 90.44 100 TYR A CA 1
ATOM 789 C C . TYR A 1 100 ? 2.700 -15.674 0.298 1.00 90.44 100 TYR A C 1
ATOM 791 O O . TYR A 1 100 ? 1.950 -15.558 1.272 1.00 90.44 100 TYR A O 1
ATOM 799 N N . PRO A 1 101 ? 2.243 -16.185 -0.863 1.00 88.19 101 PRO A N 1
ATOM 800 C CA . PRO A 1 101 ? 0.818 -16.266 -1.202 1.00 88.19 101 PRO A CA 1
ATOM 801 C C . PRO A 1 101 ? -0.075 -16.992 -0.199 1.00 88.19 101 PRO A C 1
ATOM 803 O O . PRO A 1 101 ? -1.145 -16.489 0.135 1.00 88.19 101 PRO A O 1
ATOM 806 N N . THR A 1 102 ? 0.337 -18.160 0.292 1.00 89.75 102 THR A N 1
ATOM 807 C CA . THR A 1 102 ? -0.511 -18.981 1.171 1.00 89.75 102 THR A CA 1
ATOM 808 C C . THR A 1 102 ? -0.509 -18.464 2.608 1.00 89.75 102 THR A C 1
ATOM 810 O O . THR A 1 102 ? -1.568 -18.250 3.193 1.00 89.75 102 THR A O 1
ATOM 813 N N . GLY A 1 103 ? 0.679 -18.248 3.178 1.00 91.44 103 GLY A N 1
ATOM 814 C CA . GLY A 1 103 ? 0.829 -17.858 4.580 1.00 91.44 103 GLY A CA 1
ATOM 815 C C . GLY A 1 103 ? 0.371 -16.426 4.854 1.00 91.44 103 GLY A C 1
ATOM 816 O O . GLY A 1 103 ? -0.382 -16.198 5.799 1.00 91.44 103 GLY A O 1
ATOM 817 N N . ALA A 1 104 ? 0.749 -15.470 3.996 1.00 92.88 104 ALA A N 1
ATOM 818 C CA . ALA A 1 104 ? 0.330 -14.081 4.159 1.00 92.88 104 ALA A CA 1
ATOM 819 C C . ALA A 1 104 ? -1.176 -13.917 3.952 1.00 92.88 104 ALA A C 1
ATOM 821 O O . ALA A 1 104 ? -1.813 -13.234 4.744 1.00 92.88 104 ALA A O 1
ATOM 822 N N . ARG A 1 105 ? -1.774 -14.597 2.961 1.00 94.06 105 ARG A N 1
ATOM 823 C CA . ARG A 1 105 ? -3.230 -14.547 2.756 1.00 94.06 105 ARG A CA 1
ATOM 824 C C . ARG A 1 105 ? -3.985 -14.982 4.008 1.00 94.06 105 ARG A C 1
ATOM 826 O O . ARG A 1 105 ? -4.840 -14.241 4.478 1.00 94.06 105 ARG A O 1
ATOM 833 N N . ARG A 1 106 ? -3.632 -16.139 4.576 1.00 93.12 106 ARG A N 1
ATOM 834 C CA . ARG A 1 106 ? -4.280 -16.658 5.791 1.00 93.12 106 ARG A CA 1
ATOM 835 C C . ARG A 1 106 ? -4.112 -15.718 6.977 1.00 93.12 106 ARG A C 1
ATOM 837 O O . ARG A 1 106 ? -5.069 -15.473 7.705 1.00 93.12 106 ARG A O 1
ATOM 844 N N . HIS A 1 107 ? -2.911 -15.172 7.152 1.00 94.88 107 HIS A N 1
ATOM 845 C CA . HIS A 1 107 ? -2.647 -14.198 8.203 1.00 94.88 107 HIS A CA 1
ATOM 846 C C . HIS A 1 107 ? -3.521 -12.943 8.039 1.00 94.88 107 HIS A C 1
ATOM 848 O O . HIS A 1 107 ? -4.237 -12.567 8.966 1.00 94.88 107 HIS A O 1
ATOM 854 N N . CYS A 1 108 ? -3.545 -12.354 6.839 1.00 94.50 108 CYS A N 1
ATOM 855 C CA . CYS A 1 108 ? -4.344 -11.168 6.541 1.00 94.50 108 CYS A CA 1
ATOM 856 C C . CYS A 1 108 ? -5.854 -11.428 6.670 1.00 94.50 108 CYS A C 1
ATOM 858 O O . CYS A 1 108 ? -6.574 -10.574 7.179 1.00 94.50 108 CYS A O 1
ATOM 860 N N . GLU A 1 109 ? -6.354 -12.591 6.247 1.00 94.06 109 GLU A N 1
ATOM 861 C CA . GLU A 1 109 ? -7.760 -12.987 6.423 1.00 94.06 109 GLU A CA 1
ATOM 862 C C . GLU A 1 109 ? -8.120 -13.161 7.903 1.00 94.06 109 GLU A C 1
ATOM 864 O O . GLU A 1 109 ? -9.155 -12.665 8.348 1.00 94.06 109 GLU A O 1
ATOM 869 N N . SER A 1 110 ? -7.239 -13.790 8.688 1.00 94.19 110 SER A N 1
ATOM 870 C CA . SER A 1 110 ? -7.408 -13.920 10.138 1.00 94.19 110 SER A CA 1
ATOM 871 C C . SER A 1 110 ? -7.450 -12.552 10.824 1.00 94.19 110 SER A C 1
ATOM 873 O O . SER A 1 110 ? -8.340 -12.292 11.636 1.00 94.19 110 SER A O 1
ATOM 875 N N . PHE A 1 111 ? -6.537 -11.646 10.460 1.00 94.62 111 PHE A N 1
ATOM 876 C CA . PHE A 1 111 ? -6.547 -10.270 10.950 1.00 94.62 111 PHE A CA 1
ATOM 877 C C . PHE A 1 111 ? -7.840 -9.538 10.573 1.00 94.62 111 PHE A C 1
ATOM 879 O O . PHE A 1 111 ? -8.458 -8.916 11.436 1.00 94.62 111 PHE A O 1
ATOM 886 N N . ARG A 1 112 ? -8.297 -9.651 9.317 1.00 93.50 112 ARG A N 1
ATOM 887 C CA . ARG A 1 112 ? -9.566 -9.049 8.868 1.00 93.50 112 ARG A CA 1
ATOM 888 C C . ARG A 1 112 ? -10.750 -9.548 9.692 1.00 93.50 112 ARG A C 1
ATOM 890 O O . ARG A 1 112 ? -11.575 -8.733 10.091 1.00 93.50 112 ARG A O 1
ATOM 897 N N . GLY A 1 113 ? -10.806 -10.846 9.994 1.00 91.88 113 GLY A N 1
ATOM 898 C CA . GLY A 1 113 ? -11.811 -11.413 10.897 1.00 91.88 113 GLY A CA 1
ATOM 899 C C . GLY A 1 113 ? -11.787 -10.742 12.273 1.00 91.88 113 GLY A C 1
ATOM 900 O O . GLY A 1 113 ? -12.791 -10.173 12.694 1.00 91.88 113 GLY A O 1
ATOM 901 N N . ARG A 1 114 ? -10.613 -10.695 12.922 1.00 91.94 114 ARG A N 1
ATOM 902 C CA . ARG A 1 114 ? -10.444 -10.043 14.237 1.00 91.94 114 ARG A CA 1
ATOM 903 C C . ARG A 1 114 ? -10.817 -8.560 14.222 1.00 91.94 114 ARG A C 1
ATOM 905 O O . ARG A 1 114 ? -11.423 -8.071 15.175 1.00 91.94 114 ARG A O 1
ATOM 912 N N . LEU A 1 115 ? -10.452 -7.844 13.159 1.00 91.81 115 LEU A N 1
ATOM 913 C CA . LEU A 1 115 ? -10.757 -6.425 12.985 1.00 91.81 115 LEU A CA 1
ATOM 914 C C . LEU A 1 115 ? -12.272 -6.196 12.881 1.00 91.81 115 LEU A C 1
ATOM 916 O O . LEU A 1 115 ? -12.816 -5.339 13.579 1.00 91.81 115 LEU A O 1
ATOM 920 N N . LEU A 1 116 ? -12.959 -6.990 12.054 1.00 90.62 116 LEU A N 1
ATOM 921 C CA . LEU A 1 116 ? -14.411 -6.915 11.898 1.00 90.62 116 LEU A CA 1
ATOM 922 C C . LEU A 1 116 ? -15.134 -7.2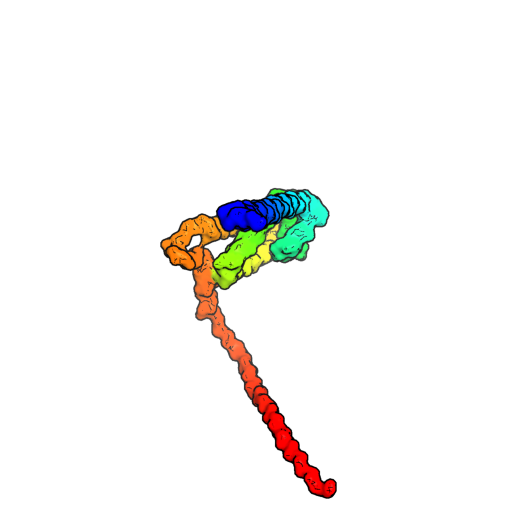91 13.195 1.00 90.62 116 LEU A C 1
ATOM 924 O O . LEU A 1 116 ? -16.067 -6.595 13.593 1.00 90.62 116 LEU A O 1
ATOM 928 N N . ASP A 1 117 ? -14.688 -8.330 13.894 1.00 89.38 117 ASP A N 1
ATOM 929 C CA . ASP A 1 117 ? -15.285 -8.739 15.169 1.00 89.38 117 ASP A CA 1
ATOM 930 C C . ASP A 1 117 ? -15.080 -7.683 16.263 1.00 89.38 117 ASP A C 1
ATOM 932 O O . ASP A 1 117 ? -16.019 -7.354 16.994 1.00 89.38 117 ASP A O 1
ATOM 936 N N . SER A 1 118 ? -13.894 -7.068 16.320 1.00 86.69 118 SER A N 1
ATOM 937 C CA . SER A 1 118 ? -13.618 -5.947 17.229 1.00 86.69 118 SER A CA 1
ATOM 938 C C . SER A 1 118 ? -14.533 -4.757 16.941 1.00 86.69 118 SER A C 1
ATOM 940 O O . SER A 1 118 ? -15.037 -4.137 17.874 1.00 86.69 118 SER A O 1
ATOM 942 N N . SER A 1 119 ? -14.808 -4.487 15.659 1.00 85.25 119 SER A N 1
ATOM 943 C CA . SER A 1 119 ? -15.702 -3.400 15.239 1.00 85.25 119 SER A CA 1
ATOM 944 C C . SER A 1 119 ? -17.181 -3.630 15.533 1.00 85.25 119 SER A C 1
ATOM 946 O O . SER A 1 119 ? -17.941 -2.673 15.648 1.00 85.25 119 SER A O 1
ATOM 948 N N . LYS A 1 120 ? -17.597 -4.893 15.661 1.00 84.88 120 LYS A N 1
ATOM 949 C CA . LYS A 1 120 ? -18.966 -5.257 16.048 1.00 84.88 120 LYS A CA 1
ATOM 950 C C . LYS A 1 120 ? -19.143 -5.264 17.563 1.00 84.88 120 LYS A C 1
ATOM 952 O O . LYS A 1 120 ? -20.224 -4.954 18.051 1.00 84.88 120 LYS A O 1
ATOM 957 N N . THR A 1 121 ? -18.098 -5.655 18.290 1.00 81.69 121 THR A N 1
ATOM 958 C CA . THR A 1 121 ? -18.154 -5.877 19.743 1.00 81.69 121 THR A CA 1
ATOM 959 C C . THR A 1 121 ? -17.960 -4.586 20.534 1.00 81.69 121 THR A C 1
ATOM 961 O O . THR A 1 121 ? -18.586 -4.400 21.574 1.00 81.69 121 THR A O 1
ATOM 964 N N . SER A 1 122 ? -17.106 -3.684 20.048 1.00 75.44 122 SER A N 1
ATOM 965 C CA . SER A 1 122 ? -16.867 -2.372 20.649 1.00 75.44 122 SER A CA 1
ATOM 966 C C . SER A 1 122 ? -17.322 -1.278 19.693 1.00 75.44 122 SER A C 1
ATOM 968 O O . SER A 1 122 ? -17.160 -1.417 18.487 1.00 75.44 122 SER A O 1
ATOM 970 N N . GLN A 1 123 ? -17.869 -0.186 20.229 1.00 77.94 123 GLN A N 1
ATOM 971 C CA . GLN A 1 123 ? -18.157 1.036 19.464 1.00 77.94 123 GLN A CA 1
ATOM 972 C C . GLN A 1 123 ? -17.081 2.118 19.654 1.00 77.94 123 GLN A C 1
ATOM 974 O O . GLN A 1 123 ? -17.243 3.239 19.178 1.00 77.94 123 GLN A O 1
ATOM 979 N N . ASP A 1 124 ? -15.987 1.808 20.358 1.00 84.38 124 ASP A N 1
ATOM 980 C CA . ASP A 1 124 ? -14.898 2.759 20.574 1.00 84.38 124 ASP A CA 1
ATOM 981 C C . ASP A 1 124 ? -13.877 2.713 19.426 1.00 84.38 124 ASP A C 1
ATOM 983 O O . ASP A 1 124 ? -13.029 1.815 19.345 1.00 84.38 124 ASP A O 1
ATOM 987 N N . THR A 1 125 ? -13.924 3.728 18.557 1.00 87.44 125 THR A N 1
ATOM 988 C CA . THR A 1 125 ? -13.001 3.904 17.424 1.00 87.44 125 THR A CA 1
ATOM 989 C C . THR A 1 125 ? -11.540 4.033 17.866 1.00 87.44 125 THR A C 1
ATOM 991 O O . THR A 1 125 ? -10.626 3.725 17.094 1.00 87.44 125 THR A O 1
ATOM 994 N N . LYS A 1 126 ? -11.277 4.400 19.129 1.00 86.94 126 LYS A N 1
ATOM 995 C CA . LYS A 1 126 ? -9.915 4.555 19.667 1.00 86.94 126 LYS A CA 1
ATOM 996 C C . LYS A 1 126 ? -9.133 3.246 19.713 1.00 86.94 126 LYS A C 1
ATOM 998 O O . LYS A 1 126 ? -7.904 3.290 19.688 1.00 86.94 126 LYS A O 1
ATOM 1003 N N . LEU A 1 127 ? -9.815 2.099 19.740 1.00 87.69 127 LEU A N 1
ATOM 1004 C CA . LEU A 1 127 ? -9.177 0.777 19.749 1.00 87.69 127 LEU A CA 1
ATOM 1005 C C . LEU A 1 127 ? -8.597 0.383 18.382 1.00 87.69 127 LEU A C 1
ATOM 1007 O O . LEU A 1 127 ? -7.696 -0.451 18.314 1.00 87.69 127 LEU A O 1
ATOM 1011 N N . LEU A 1 128 ? -9.067 1.001 17.293 1.00 91.06 128 LEU A N 1
ATOM 1012 C CA . LEU A 1 128 ? -8.660 0.634 15.934 1.00 91.06 128 LEU A CA 1
ATOM 1013 C C . LEU A 1 128 ? -7.239 1.067 15.614 1.00 91.06 128 LEU A C 1
ATOM 1015 O O . LEU A 1 128 ? -6.482 0.312 15.008 1.00 91.06 128 LEU A O 1
ATOM 1019 N N . LYS A 1 129 ? -6.855 2.274 16.036 1.00 93.06 129 LYS A N 1
ATOM 1020 C CA . LYS A 1 129 ? -5.528 2.809 15.728 1.00 93.06 129 LYS A CA 1
ATOM 1021 C C . LYS A 1 129 ? -4.400 1.943 16.316 1.00 93.06 129 LYS A C 1
ATOM 1023 O O . LYS A 1 129 ? -3.501 1.609 15.543 1.00 93.06 129 LYS A O 1
ATOM 1028 N N . PRO A 1 130 ? -4.413 1.549 17.606 1.00 93.62 130 PRO A N 1
ATOM 1029 C CA . PRO A 1 130 ? -3.422 0.622 18.151 1.00 93.62 130 PRO A CA 1
ATOM 1030 C C . PRO A 1 130 ? -3.387 -0.709 17.399 1.00 93.62 130 PRO A C 1
ATOM 1032 O O . PRO A 1 130 ? -2.316 -1.123 16.971 1.00 93.62 130 PRO A O 1
ATOM 1035 N N . LEU A 1 131 ? -4.553 -1.314 17.154 1.00 93.44 131 LEU A N 1
ATOM 1036 C CA . LEU A 1 131 ? -4.668 -2.620 16.503 1.00 93.44 131 LEU A CA 1
ATOM 1037 C C . LEU A 1 131 ? -4.104 -2.611 15.072 1.00 93.44 131 LEU A C 1
ATOM 1039 O O . LEU A 1 131 ? -3.353 -3.504 14.690 1.00 93.44 131 LEU A O 1
ATOM 1043 N N . ILE A 1 132 ? -4.414 -1.577 14.286 1.00 94.75 132 ILE A N 1
ATOM 1044 C CA . ILE A 1 132 ? -3.879 -1.409 12.926 1.00 94.75 132 ILE A CA 1
ATOM 1045 C C . ILE A 1 132 ? -2.376 -1.104 12.961 1.00 94.75 132 ILE A C 1
ATOM 1047 O O . ILE A 1 132 ? -1.629 -1.606 12.125 1.00 94.75 132 ILE A O 1
ATOM 1051 N N . THR A 1 133 ? -1.920 -0.286 13.913 1.00 95.31 133 THR A N 1
ATOM 1052 C CA . THR A 1 133 ? -0.495 0.067 14.040 1.00 95.31 133 THR A CA 1
ATOM 1053 C C . THR A 1 133 ? 0.351 -1.151 14.404 1.00 95.31 133 THR A C 1
ATOM 1055 O O . THR A 1 133 ? 1.438 -1.321 13.855 1.00 95.31 133 THR A O 1
ATOM 1058 N N . GLU A 1 134 ? -0.147 -1.996 15.305 1.00 95.56 134 GLU A N 1
ATOM 1059 C CA . GLU A 1 134 ? 0.514 -3.232 15.717 1.00 95.56 134 GLU A CA 1
ATOM 1060 C C . GLU A 1 134 ? 0.642 -4.213 14.548 1.00 95.56 134 GLU A C 1
ATOM 1062 O O . GLU A 1 134 ? 1.746 -4.661 14.245 1.00 95.56 134 GLU A O 1
ATOM 1067 N N . GLU A 1 135 ? -0.452 -4.473 13.829 1.00 95.62 135 GLU A N 1
ATOM 1068 C CA . GLU A 1 135 ? -0.440 -5.331 12.638 1.00 95.62 135 GLU A CA 1
ATOM 1069 C C . GLU A 1 135 ? 0.544 -4.814 11.579 1.00 95.62 135 GLU A C 1
ATOM 1071 O O . GLU A 1 135 ? 1.315 -5.570 10.987 1.00 95.62 135 GLU A O 1
ATOM 1076 N N . LEU A 1 136 ? 0.557 -3.501 11.352 1.00 94.50 136 LEU A N 1
ATOM 1077 C CA . LEU A 1 136 ? 1.453 -2.880 10.386 1.00 94.50 136 LEU A CA 1
ATOM 1078 C C . LEU A 1 136 ? 2.924 -3.046 10.800 1.00 94.50 136 LEU A C 1
ATOM 1080 O O . LEU A 1 136 ? 3.772 -3.301 9.943 1.00 94.50 136 LEU A O 1
ATOM 1084 N N . ALA A 1 137 ? 3.236 -2.950 12.095 1.00 94.00 137 ALA A N 1
ATOM 1085 C CA . ALA A 1 137 ? 4.575 -3.220 12.613 1.00 94.00 137 ALA A CA 1
ATOM 1086 C C . ALA A 1 137 ? 4.976 -4.691 12.413 1.00 94.00 137 ALA A C 1
ATOM 1088 O O . ALA A 1 137 ? 6.046 -4.947 11.860 1.00 94.00 137 ALA A O 1
ATOM 1089 N N . GLN A 1 138 ? 4.095 -5.635 12.764 1.00 93.00 138 GLN A N 1
ATOM 1090 C CA . GLN A 1 138 ? 4.330 -7.074 12.591 1.00 93.00 138 GLN A CA 1
ATOM 1091 C C . GLN A 1 138 ? 4.557 -7.443 11.121 1.00 93.00 138 GLN A C 1
ATOM 1093 O O . GLN A 1 138 ? 5.490 -8.177 10.793 1.00 93.00 138 GLN A O 1
ATOM 1098 N N . LEU A 1 139 ? 3.753 -6.894 10.206 1.00 92.88 139 LEU A N 1
ATOM 1099 C CA . LEU A 1 139 ? 3.931 -7.122 8.775 1.00 92.88 139 LEU A CA 1
ATOM 1100 C C . LEU A 1 139 ? 5.207 -6.474 8.240 1.00 92.88 139 LEU A C 1
ATOM 1102 O O . LEU A 1 139 ? 5.866 -7.075 7.397 1.00 92.88 139 LEU A O 1
ATOM 1106 N N . ARG A 1 140 ? 5.582 -5.271 8.697 1.00 92.69 140 ARG A N 1
ATOM 1107 C CA . ARG A 1 140 ? 6.839 -4.635 8.263 1.00 92.69 140 ARG A CA 1
ATOM 1108 C C . ARG A 1 140 ? 8.034 -5.476 8.688 1.00 92.69 140 ARG A C 1
ATOM 1110 O O . ARG A 1 140 ? 8.931 -5.685 7.877 1.00 92.69 140 ARG A O 1
ATOM 1117 N N . GLU A 1 141 ? 8.018 -5.974 9.918 1.00 90.56 141 GLU A N 1
ATOM 1118 C CA . GLU A 1 141 ? 9.034 -6.893 10.415 1.00 90.56 141 GLU A CA 1
ATOM 1119 C C . GLU A 1 141 ? 9.051 -8.177 9.580 1.00 90.56 141 GLU A C 1
ATOM 1121 O O . GLU A 1 141 ? 10.073 -8.518 9.002 1.00 90.56 141 GLU A O 1
ATOM 1126 N N . ALA A 1 142 ? 7.915 -8.843 9.384 1.00 88.25 142 ALA A N 1
ATOM 1127 C CA . ALA A 1 142 ? 7.876 -10.074 8.596 1.00 88.25 142 ALA A CA 1
ATOM 1128 C C . ALA A 1 142 ? 8.344 -9.878 7.141 1.00 88.25 142 ALA A C 1
ATOM 1130 O O . ALA A 1 142 ? 9.022 -10.733 6.582 1.00 88.25 142 ALA A O 1
ATOM 1131 N N . VAL A 1 143 ? 7.978 -8.767 6.504 1.00 86.06 143 VAL A N 1
ATOM 1132 C CA . VAL A 1 143 ? 8.231 -8.528 5.077 1.00 86.06 143 VAL A CA 1
ATOM 1133 C C . VAL A 1 143 ? 9.649 -8.017 4.807 1.00 86.06 143 VAL A C 1
ATOM 1135 O O . VAL A 1 143 ? 10.197 -8.315 3.745 1.00 86.06 143 VAL A O 1
ATOM 1138 N N . PHE A 1 144 ? 10.234 -7.246 5.729 1.00 83.06 144 PHE A N 1
ATOM 1139 C CA . PHE A 1 144 ? 11.520 -6.570 5.517 1.00 83.06 144 PHE A CA 1
ATOM 1140 C C . PHE A 1 144 ? 12.645 -7.024 6.450 1.00 83.06 144 PHE A C 1
ATOM 1142 O O . PHE A 1 144 ? 13.796 -6.659 6.199 1.00 83.06 144 PHE A O 1
ATOM 1149 N N . SER A 1 145 ? 12.365 -7.810 7.492 1.00 76.44 145 SER A N 1
ATOM 1150 C CA . SER A 1 145 ? 13.426 -8.423 8.292 1.00 76.44 145 SER A CA 1
ATOM 1151 C C . SER A 1 145 ? 14.174 -9.475 7.484 1.00 76.44 145 SER A C 1
ATOM 1153 O O . SER A 1 145 ? 13.624 -10.139 6.602 1.00 76.44 145 SER A O 1
ATOM 1155 N N . TYR A 1 146 ? 15.464 -9.612 7.794 1.00 60.03 146 TYR A N 1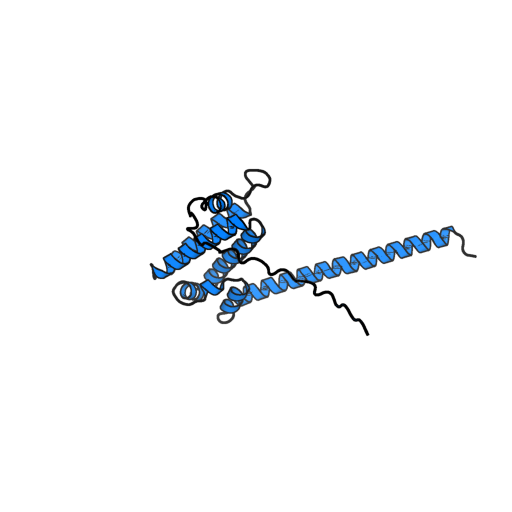
ATOM 1156 C CA . TYR A 1 146 ? 16.315 -10.617 7.175 1.00 60.03 146 TYR A CA 1
ATOM 1157 C C . TYR A 1 146 ? 15.724 -12.010 7.443 1.00 60.03 146 TYR A C 1
ATOM 1159 O O . TYR A 1 146 ? 15.394 -12.300 8.596 1.00 60.03 146 TYR A O 1
ATOM 1167 N N . PRO A 1 147 ? 15.552 -12.862 6.420 1.00 62.75 147 PRO A N 1
ATOM 1168 C CA . PRO A 1 147 ? 14.973 -14.178 6.628 1.00 62.75 147 PRO A CA 1
ATOM 1169 C C . PRO A 1 147 ? 15.884 -14.998 7.548 1.00 62.75 147 PRO A C 1
ATOM 1171 O O . PRO A 1 147 ? 17.094 -15.064 7.332 1.00 62.75 147 PRO A O 1
ATOM 1174 N N . GLU A 1 148 ? 15.296 -15.622 8.571 1.00 59.47 148 GLU A N 1
ATOM 1175 C CA . GLU A 1 148 ? 16.010 -16.468 9.543 1.00 59.47 148 GLU A CA 1
ATOM 1176 C C . GLU A 1 148 ? 16.739 -17.640 8.854 1.00 59.47 148 GLU A C 1
ATOM 1178 O O . GLU A 1 148 ? 17.796 -18.075 9.303 1.00 59.47 148 GLU A O 1
ATOM 1183 N N . GLU A 1 149 ? 16.205 -18.103 7.718 1.00 58.16 149 GLU A N 1
ATOM 1184 C CA . GLU A 1 149 ? 16.776 -19.132 6.849 1.00 58.16 149 GLU A CA 1
ATOM 1185 C C . GLU A 1 149 ? 16.673 -18.672 5.387 1.00 58.16 149 GLU A C 1
ATOM 1187 O O . GLU A 1 149 ? 15.623 -18.194 4.950 1.00 58.16 149 GLU A O 1
ATOM 1192 N N . GLY A 1 150 ? 17.749 -18.816 4.607 1.00 57.22 150 GLY A N 1
ATOM 1193 C CA . GLY A 1 150 ? 17.801 -18.349 3.219 1.00 57.22 150 GLY A CA 1
ATOM 1194 C C . GLY A 1 150 ? 16.655 -18.899 2.361 1.00 57.22 150 GLY A C 1
ATOM 1195 O O . GLY A 1 150 ? 16.624 -20.084 2.043 1.00 57.22 150 GLY A O 1
ATOM 1196 N N . GLY A 1 151 ? 15.724 -18.024 1.968 1.00 67.44 151 GLY A N 1
ATOM 1197 C CA . GLY A 1 151 ? 14.591 -18.354 1.096 1.00 67.44 151 GLY A CA 1
ATOM 1198 C C . GLY A 1 151 ? 13.349 -18.917 1.797 1.00 67.44 151 GLY A C 1
ATOM 1199 O O . GLY A 1 151 ? 12.354 -19.179 1.121 1.00 67.44 151 GLY A O 1
ATOM 1200 N N . ALA A 1 152 ? 13.361 -19.085 3.123 1.00 75.88 152 ALA A N 1
ATOM 1201 C CA . ALA A 1 152 ? 12.188 -19.550 3.858 1.00 75.88 152 ALA A CA 1
ATOM 1202 C C . ALA A 1 152 ? 11.193 -18.401 4.124 1.00 75.88 152 ALA A C 1
ATOM 1204 O O . ALA A 1 152 ? 11.610 -17.259 4.342 1.00 75.88 152 ALA A O 1
ATOM 1205 N N . PRO A 1 153 ? 9.872 -18.673 4.152 1.00 82.44 153 PRO A N 1
ATOM 1206 C CA . PRO A 1 153 ? 8.894 -17.658 4.509 1.00 82.44 153 PRO A CA 1
ATOM 1207 C C . PRO A 1 153 ? 9.074 -17.222 5.978 1.00 82.44 153 PRO A C 1
ATOM 1209 O O . PRO A 1 153 ? 9.385 -18.069 6.833 1.00 82.44 153 PRO A O 1
ATOM 1212 N N . PRO A 1 154 ? 8.824 -15.934 6.281 1.00 86.06 154 PRO A N 1
ATOM 1213 C CA . PRO A 1 154 ? 8.804 -15.391 7.635 1.00 86.06 154 PRO A CA 1
ATOM 1214 C C . PRO A 1 154 ? 7.947 -16.225 8.585 1.00 86.06 154 PRO A C 1
ATOM 1216 O O . PRO A 1 154 ? 6.897 -16.748 8.194 1.00 86.06 154 PRO A O 1
ATOM 1219 N N . ARG A 1 155 ? 8.370 -16.302 9.852 1.00 87.00 155 ARG A N 1
ATOM 1220 C CA . ARG A 1 155 ? 7.700 -17.076 10.906 1.00 87.00 155 ARG A CA 1
ATOM 1221 C C . ARG A 1 155 ? 6.198 -16.790 10.979 1.00 87.00 155 ARG A C 1
ATOM 1223 O O . ARG A 1 155 ? 5.409 -17.729 10.969 1.00 87.00 155 ARG A O 1
ATOM 1230 N N . LEU A 1 156 ? 5.817 -15.512 10.914 1.00 88.31 156 LEU A N 1
ATOM 1231 C CA . LEU A 1 156 ? 4.425 -15.050 10.908 1.00 88.31 156 LEU A CA 1
ATOM 1232 C C . LEU A 1 156 ? 3.557 -15.763 9.854 1.00 88.31 156 LEU A C 1
ATOM 1234 O O . LEU A 1 156 ? 2.441 -16.200 10.127 1.00 88.31 156 LEU A O 1
ATOM 1238 N N . PHE A 1 157 ? 4.085 -15.913 8.637 1.00 90.31 157 PHE A N 1
ATOM 1239 C CA . PHE A 1 157 ? 3.373 -16.542 7.524 1.00 90.31 157 PHE A CA 1
ATOM 1240 C C . PHE A 1 157 ? 3.473 -18.067 7.564 1.00 90.31 157 PHE A C 1
ATOM 1242 O O . PHE A 1 157 ? 2.546 -18.753 7.134 1.00 90.31 157 PHE A O 1
ATOM 1249 N N . ARG A 1 158 ? 4.573 -18.609 8.099 1.00 87.81 158 ARG A N 1
ATOM 1250 C CA . ARG A 1 158 ? 4.764 -20.051 8.302 1.00 87.81 158 ARG A CA 1
ATOM 1251 C C . ARG A 1 158 ? 3.769 -20.600 9.322 1.00 87.81 158 ARG A C 1
ATOM 1253 O O . ARG A 1 158 ? 3.073 -21.567 9.031 1.00 87.81 158 ARG A O 1
ATOM 1260 N N . GLU A 1 159 ? 3.640 -19.942 10.470 1.00 87.06 159 GLU A N 1
ATOM 1261 C CA . GLU A 1 159 ? 2.693 -20.316 11.527 1.00 87.06 159 GLU A CA 1
ATOM 1262 C C . GLU A 1 159 ? 1.240 -20.234 11.034 1.00 87.06 159 GLU A C 1
ATOM 1264 O O . GLU A 1 159 ? 0.452 -21.155 11.264 1.00 87.06 159 GLU A O 1
ATOM 1269 N N . ALA A 1 160 ? 0.905 -19.190 10.268 1.00 85.50 160 ALA A N 1
ATOM 1270 C CA . ALA A 1 160 ? -0.405 -19.047 9.630 1.00 85.50 160 ALA A CA 1
ATOM 1271 C C . ALA A 1 160 ? -0.678 -20.121 8.553 1.00 85.50 160 ALA A C 1
ATOM 1273 O O . ALA A 1 160 ? -1.821 -20.524 8.323 1.00 85.50 160 ALA A O 1
ATOM 1274 N N . ALA A 1 161 ? 0.360 -20.616 7.873 1.00 84.62 161 ALA A N 1
ATOM 1275 C CA . ALA A 1 161 ? 0.232 -21.723 6.928 1.00 84.62 161 ALA A CA 1
ATOM 1276 C C . ALA A 1 161 ? 0.060 -23.081 7.634 1.00 84.62 161 ALA A C 1
ATOM 1278 O O . ALA A 1 161 ? -0.616 -23.961 7.108 1.00 84.62 161 ALA A O 1
ATOM 1279 N N . MET A 1 162 ? 0.621 -23.252 8.831 1.00 80.06 162 MET A N 1
ATOM 1280 C CA . MET A 1 162 ? 0.552 -24.506 9.593 1.00 80.06 162 MET A CA 1
ATOM 1281 C C . MET A 1 162 ? -0.745 -24.676 10.391 1.00 80.06 162 MET A C 1
ATOM 1283 O O . MET A 1 162 ? -1.116 -25.793 10.735 1.00 80.06 162 MET A O 1
ATOM 1287 N N . THR A 1 163 ? -1.488 -23.600 10.646 1.00 69.00 163 THR A N 1
ATOM 1288 C CA . THR A 1 163 ? -2.721 -23.627 11.454 1.00 69.00 163 THR A CA 1
ATOM 1289 C C . THR A 1 163 ? -3.917 -24.333 10.782 1.00 69.00 163 THR A C 1
ATOM 1291 O O . THR A 1 163 ? -5.032 -24.233 11.286 1.00 69.00 163 THR A O 1
ATOM 1294 N N . SER A 1 164 ? -3.725 -25.071 9.674 1.00 51.41 164 SER A N 1
ATOM 1295 C CA . SER A 1 164 ? -4.807 -25.756 8.939 1.00 51.41 164 SER A CA 1
ATOM 1296 C C . SER A 1 164 ? -4.738 -27.287 8.875 1.00 51.41 164 SER A C 1
ATOM 1298 O O . SER A 1 164 ? -5.351 -27.846 7.971 1.00 51.41 164 SER A O 1
ATOM 1300 N N . ASP A 1 165 ? -4.069 -27.972 9.804 1.00 48.22 165 ASP A N 1
ATOM 1301 C CA . ASP A 1 165 ? -4.163 -29.447 9.899 1.00 48.22 165 ASP A CA 1
ATOM 1302 C C . ASP A 1 165 ? -5.259 -29.940 10.868 1.00 48.22 165 ASP A C 1
ATOM 1304 O O . ASP A 1 165 ? -5.312 -31.107 11.244 1.00 48.22 165 ASP A O 1
ATOM 1308 N N . GLN A 1 166 ? -6.191 -29.063 11.264 1.00 41.72 166 GLN A N 1
ATOM 1309 C CA . GLN A 1 166 ? -7.386 -29.442 12.027 1.00 41.72 166 GLN A CA 1
ATOM 1310 C C . GLN A 1 166 ? -8.659 -28.812 11.456 1.00 41.72 166 GLN A C 1
ATOM 1312 O O . GLN A 1 166 ? -9.312 -27.970 12.069 1.00 41.72 166 GLN A O 1
ATOM 1317 N N . ARG A 1 167 ? -9.051 -29.269 10.268 1.00 38.28 167 ARG A N 1
ATOM 1318 C CA . ARG A 1 167 ? -10.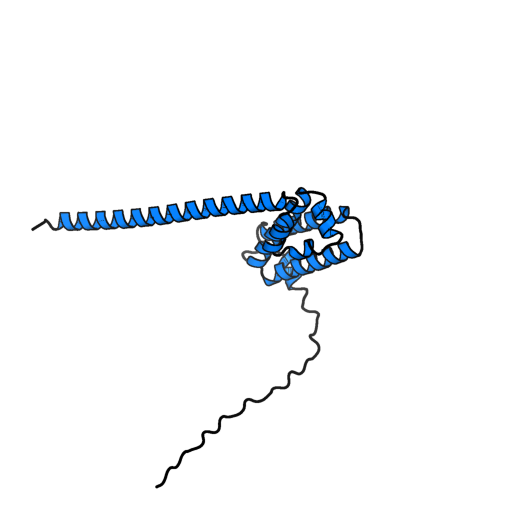468 -29.367 9.905 1.00 38.28 167 ARG A CA 1
ATOM 1319 C C . ARG A 1 167 ? -10.621 -30.559 8.956 1.00 38.28 167 ARG A C 1
ATOM 1321 O O . ARG A 1 167 ? -10.245 -30.428 7.795 1.00 38.28 167 ARG A O 1
ATOM 1328 N N . PRO A 1 168 ? -11.104 -31.729 9.417 1.00 41.56 168 PRO A N 1
ATOM 1329 C CA . PRO A 1 168 ? -11.515 -32.761 8.482 1.00 41.56 168 PRO A CA 1
ATOM 1330 C C . PRO A 1 168 ? -12.697 -32.186 7.698 1.00 41.56 168 PRO A C 1
ATOM 1332 O O . PRO A 1 168 ? -13.733 -31.858 8.277 1.00 41.56 168 PRO A O 1
ATOM 1335 N N . GLU A 1 169 ? -12.507 -31.993 6.395 1.00 43.22 169 GLU A N 1
ATOM 1336 C CA . GLU A 1 169 ? -13.602 -31.844 5.442 1.00 43.22 169 GLU A CA 1
ATOM 1337 C C . GLU A 1 169 ? -14.466 -33.100 5.582 1.00 43.22 169 GLU A C 1
ATOM 1339 O O . GLU A 1 169 ? -14.128 -34.181 5.100 1.00 43.22 169 GLU A O 1
ATOM 1344 N N . ALA A 1 170 ? -15.544 -32.967 6.350 1.00 43.97 170 ALA A N 1
ATOM 1345 C CA . ALA A 1 170 ? -16.611 -33.937 6.384 1.00 43.97 170 ALA A CA 1
ATOM 1346 C C . ALA A 1 170 ? -17.260 -33.948 4.997 1.00 43.97 170 ALA A C 1
ATOM 1348 O O . ALA A 1 170 ? -17.944 -33.004 4.608 1.00 43.97 170 ALA A O 1
ATOM 1349 N N . ASP A 1 171 ? -16.977 -35.024 4.276 1.00 47.38 171 ASP A N 1
ATOM 1350 C CA . ASP A 1 171 ? -17.977 -35.819 3.581 1.00 47.38 171 ASP A CA 1
ATOM 1351 C C . ASP A 1 171 ? -18.948 -35.034 2.685 1.00 47.38 171 ASP A C 1
ATOM 1353 O O . ASP A 1 171 ? -20.035 -34.606 3.085 1.00 47.38 171 ASP A O 1
ATOM 1357 N N . LYS A 1 172 ? -18.555 -34.885 1.419 1.00 43.66 172 LYS A N 1
ATOM 1358 C CA . LYS A 1 172 ? -19.513 -34.832 0.317 1.00 43.66 172 LYS A CA 1
ATOM 1359 C C . LYS A 1 172 ? -19.063 -35.803 -0.757 1.00 43.66 172 LYS A C 1
ATOM 1361 O O . LYS A 1 172 ? -18.254 -35.463 -1.619 1.00 43.66 172 LYS A O 1
ATOM 1366 N N . ASP A 1 173 ? -19.634 -36.999 -0.681 1.00 46.25 173 ASP A N 1
ATOM 1367 C CA . ASP A 1 173 ? -19.857 -37.916 -1.792 1.00 46.25 173 ASP A CA 1
ATOM 1368 C C . ASP A 1 173 ? -20.191 -37.152 -3.085 1.00 46.25 173 ASP A C 1
ATOM 1370 O O . ASP A 1 173 ? -21.326 -36.735 -3.331 1.00 46.25 173 ASP A O 1
ATOM 1374 N N . ILE A 1 174 ? -19.188 -36.977 -3.944 1.00 43.84 174 ILE A N 1
ATOM 1375 C CA . ILE A 1 174 ? -19.409 -36.661 -5.351 1.00 43.84 174 ILE A CA 1
ATOM 1376 C C . ILE A 1 174 ? -19.456 -37.999 -6.075 1.00 43.84 174 ILE A C 1
ATOM 1378 O O . ILE A 1 174 ? -18.436 -38.602 -6.410 1.00 43.84 174 ILE A O 1
ATOM 1382 N N . VAL A 1 175 ? -20.686 -38.455 -6.293 1.00 42.03 175 VAL A N 1
ATOM 1383 C CA . VAL A 1 175 ? -21.033 -39.548 -7.196 1.00 42.03 175 VAL A CA 1
ATOM 1384 C C . VAL A 1 175 ? -20.361 -39.299 -8.550 1.00 42.03 175 VAL A C 1
ATOM 1386 O O . VAL A 1 175 ? -20.667 -38.330 -9.247 1.00 42.03 175 VAL A O 1
ATOM 1389 N N . LEU A 1 176 ? -19.438 -40.190 -8.921 1.00 40.44 176 LEU A N 1
ATOM 1390 C CA . LEU A 1 176 ? -18.887 -40.283 -10.268 1.00 40.44 176 LEU A CA 1
ATOM 1391 C C . LEU A 1 176 ? -20.028 -40.531 -11.264 1.00 40.44 176 LEU A C 1
ATOM 1393 O O . LEU A 1 176 ? -20.570 -41.631 -11.341 1.00 40.44 176 LEU A O 1
ATOM 1397 N N . VAL A 1 177 ? -20.362 -39.521 -12.064 1.00 43.03 177 VAL A N 1
ATOM 1398 C CA . VAL A 1 177 ? -21.181 -39.700 -13.268 1.00 43.03 177 VAL A CA 1
ATOM 1399 C C . VAL A 1 177 ? -20.278 -40.271 -14.375 1.00 43.03 177 VAL A C 1
ATOM 1401 O O . VAL A 1 177 ? -19.284 -39.626 -14.726 1.00 43.03 177 VAL A O 1
ATOM 1404 N N . PRO A 1 178 ? -20.564 -41.455 -14.949 1.00 42.16 178 PRO A N 1
ATOM 1405 C CA . PRO A 1 178 ? -19.753 -42.010 -16.028 1.00 42.16 178 PRO A CA 1
ATOM 1406 C C . PRO A 1 178 ? -20.012 -41.282 -17.357 1.00 42.16 178 PRO A C 1
ATOM 1408 O O . PRO A 1 178 ? -21.154 -41.007 -17.723 1.00 42.16 178 PRO A O 1
ATOM 1411 N N . LYS A 1 179 ? -18.935 -41.013 -18.107 1.00 40.09 179 LYS A N 1
ATOM 1412 C CA . LYS A 1 179 ? -18.958 -40.501 -19.490 1.00 40.09 179 LYS A CA 1
ATOM 1413 C C . LYS A 1 179 ? -19.781 -41.416 -20.418 1.00 40.09 179 LYS A C 1
ATOM 1415 O O . LYS A 1 179 ? -19.498 -42.616 -20.450 1.00 40.09 179 LYS A O 1
ATOM 1420 N N . PRO A 1 180 ? -20.687 -40.887 -21.261 1.00 43.22 180 PRO A N 1
ATOM 1421 C CA . PRO A 1 180 ? -21.285 -41.680 -22.327 1.00 43.22 180 PRO A CA 1
ATOM 1422 C C . PRO A 1 180 ? -20.277 -41.925 -23.462 1.00 43.22 180 PRO A C 1
ATOM 1424 O O . PRO A 1 180 ? -19.659 -40.999 -23.989 1.00 43.22 180 PRO A O 1
ATOM 1427 N N . HIS A 1 181 ? -20.120 -43.202 -23.816 1.00 41.56 181 HIS A N 1
ATOM 1428 C CA . HIS A 1 181 ? -19.461 -43.676 -25.032 1.00 41.56 181 HIS A CA 1
ATOM 1429 C C . HIS A 1 181 ? -20.196 -43.140 -26.271 1.00 41.56 181 HIS A C 1
ATOM 1431 O O . HIS A 1 181 ? -21.400 -43.348 -26.411 1.00 41.56 181 HIS A O 1
ATOM 1437 N N . GLN A 1 182 ? -19.475 -42.503 -27.196 1.00 43.84 182 GLN A N 1
ATOM 1438 C CA . GLN A 1 182 ? -19.957 -42.320 -28.565 1.00 43.84 182 GLN A CA 1
ATOM 1439 C C . GLN A 1 182 ? -19.862 -43.667 -29.288 1.00 43.84 182 GLN A C 1
ATOM 1441 O O . GLN A 1 182 ? -18.770 -44.142 -29.589 1.00 43.84 182 GLN A O 1
ATOM 1446 N N . GLN A 1 183 ? -21.015 -44.287 -29.539 1.00 42.44 183 GLN A N 1
ATOM 1447 C CA . GLN A 1 183 ? -21.145 -45.372 -30.503 1.00 42.44 183 GLN A CA 1
ATOM 1448 C C . GLN A 1 183 ? -21.070 -44.781 -31.913 1.00 42.44 183 GLN A C 1
ATOM 1450 O O . GLN A 1 183 ? -21.938 -44.017 -32.335 1.00 42.44 183 GLN A O 1
ATOM 1455 N N . SER A 1 184 ? -20.012 -45.132 -32.635 1.00 43.97 184 SER A N 1
ATOM 1456 C CA . SER A 1 184 ? -19.904 -44.978 -34.080 1.00 43.97 184 SER A CA 1
ATOM 1457 C C . SER A 1 184 ? -20.923 -45.913 -34.733 1.00 43.97 184 SER A C 1
ATOM 1459 O O . SER A 1 184 ? -20.769 -47.130 -34.679 1.00 43.97 184 SER A O 1
ATOM 1461 N N . HIS A 1 185 ? -21.973 -45.357 -35.333 1.00 42.88 185 HIS A N 1
ATOM 1462 C CA . HIS A 1 185 ? -22.817 -46.103 -36.260 1.00 42.88 185 HIS A CA 1
ATOM 1463 C C . HIS A 1 185 ? -22.096 -46.213 -37.607 1.00 42.88 185 HIS A C 1
ATOM 1465 O O . HIS A 1 185 ? -21.801 -45.206 -38.252 1.00 42.88 185 HIS A O 1
ATOM 1471 N N . GLU A 1 186 ? -21.809 -47.450 -38.004 1.00 46.44 186 GLU A N 1
ATOM 1472 C CA . GLU A 1 186 ? -21.421 -47.826 -39.359 1.00 46.44 186 GLU A CA 1
ATOM 1473 C C . GLU A 1 186 ? -22.546 -47.462 -40.337 1.00 46.44 186 GLU A C 1
ATOM 1475 O O . GLU A 1 186 ? -23.703 -47.843 -40.151 1.00 46.44 186 GLU A O 1
ATOM 1480 N N . VAL A 1 187 ? -22.200 -46.723 -41.391 1.00 51.28 187 VAL A N 1
ATOM 1481 C CA . VAL A 1 187 ? -23.059 -46.524 -42.560 1.00 51.28 187 VAL A CA 1
ATOM 1482 C C . VAL A 1 187 ? -22.674 -47.592 -43.576 1.00 51.28 187 VAL A C 1
ATOM 1484 O O . VAL A 1 187 ? -21.641 -47.489 -44.234 1.00 51.28 187 VAL A O 1
ATOM 1487 N N . ILE A 1 188 ? -23.501 -48.628 -43.689 1.00 44.16 188 ILE A N 1
ATOM 1488 C CA . ILE A 1 188 ? -23.516 -49.522 -44.847 1.00 44.16 188 ILE A CA 1
ATOM 1489 C C . ILE A 1 188 ? -24.555 -48.944 -45.810 1.00 44.16 188 ILE A C 1
ATOM 1491 O O . ILE A 1 188 ? -25.753 -49.040 -45.555 1.00 44.16 188 ILE A O 1
ATOM 1495 N N . SER A 1 189 ? -24.091 -48.330 -46.899 1.00 49.28 189 SER A N 1
ATOM 1496 C CA . SER A 1 189 ? -24.918 -48.061 -48.079 1.00 49.28 189 SER A CA 1
ATOM 1497 C C . SER A 1 189 ? -24.709 -49.186 -49.086 1.00 49.28 189 SER A C 1
ATOM 1499 O O . SER A 1 189 ? -23.596 -49.395 -49.566 1.00 49.28 189 SER A O 1
ATOM 1501 N N . LEU A 1 190 ? -25.791 -49.890 -49.398 1.00 43.25 190 LEU A N 1
ATOM 1502 C CA . LEU A 1 190 ? -25.933 -50.780 -50.543 1.00 43.25 190 LEU A CA 1
ATOM 1503 C C . LEU A 1 190 ? -27.222 -50.359 -51.245 1.00 43.25 190 LEU A C 1
ATOM 1505 O O . LEU A 1 190 ? -28.302 -50.653 -50.743 1.00 43.25 190 LEU A O 1
ATOM 1509 N N . GLU A 1 191 ? -27.068 -49.602 -52.328 1.00 43.47 191 GLU A N 1
ATOM 1510 C CA . GLU A 1 191 ? -27.786 -49.710 -53.608 1.00 43.47 191 GLU A CA 1
ATOM 1511 C C . GLU A 1 191 ? -27.133 -48.775 -54.635 1.00 43.47 191 GLU A C 1
ATOM 1513 O O . GLU A 1 191 ? -26.845 -47.606 -54.286 1.00 43.47 191 GLU A O 1
#

Sequence (191 aa):
MRPSWEQKQDSRVAQAIECAVLDYAAQRSADMAEAEKKRRKVDEADGLRSPTRWRETFAHAGGGFLCDGGMLEAWLDEASANRSLAFELLQLQDKAMRWYPTGARRHCESFRGRLLDSSKTSQDTKLLKPLITEELAQLREAVFSYPEEGGAPPRLFREAAMTSDQRPEADKDIVLVPKPHQQSHEVISLE